Protein AF-A0A7J5CGU7-F1 (afdb_monomer)

pLDDT: mean 76.17, std 18.0, range [31.48, 98.5]

Mean predicted aligned error: 12.92 Å

Nearest PDB structures (foldseek):
  2hhg-assembly1_A  TM=8.629E-01  e=8.086E-09  Rhodopseudomonas palustris CGA009
  8hig-assembly1_B  TM=9.185E-01  e=4.365E-05  Saccharopolyspora erythraea NRRL 2338
  4qwq-assembly2_A  TM=8.020E-01  e=1.208E-03  Staphylococcus aureus
  1ys7-ass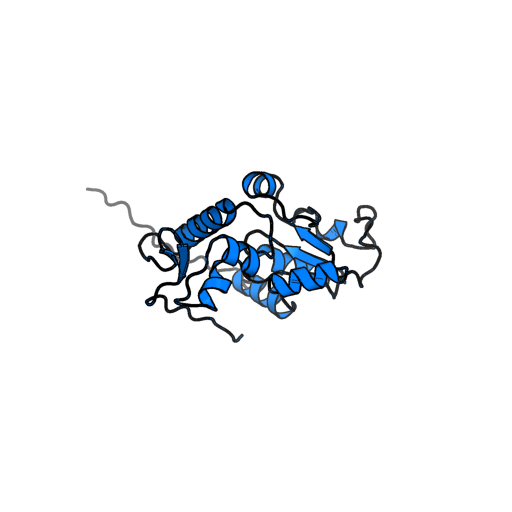embly1_A  TM=3.586E-01  e=1.112E-05  Mycobacterium tuberculosis
  7lz9-assembly1_A  TM=3.373E-01  e=2.471E-03  Streptomyces coelicolor A3(2)

Foldseek 3Di:
DDDDDDPDPDDDDDPPPDDDLVRLQVVLVVLAPAAAQVRVVVVVVVPAAAAEQEDPVCCVVQPDAPRHDYDHLVCQLLLQQLPHPNHPPQNPDLCHAYEYDYPAFRSQSVSQSSSVVSNNSNRHYHDDADVVVQVVVAPDFAALCRSCCRRPNDPDDDSVSVVVVVVVVCVVVDVPDPQWPADPPGGIHGDDVPPDPPPPDD

Solvent-accessible surface area (backbone atoms only — not comparable to full-atom values): 11798 Å² total; per-residue (Å²): 141,81,84,78,82,80,76,76,85,70,80,80,83,74,63,88,92,66,74,56,71,67,58,52,48,50,61,28,43,76,75,38,79,59,23,44,49,63,55,45,51,53,42,37,76,72,69,27,45,38,33,33,32,51,50,69,70,55,34,73,76,69,54,78,64,87,88,43,44,80,45,39,65,92,53,40,63,52,32,50,32,52,87,39,91,72,32,40,93,82,27,73,54,49,79,52,39,33,39,24,38,43,96,71,40,57,71,12,32,56,46,17,40,52,38,33,73,72,50,24,71,51,29,16,19,45,44,61,50,68,65,51,62,32,65,79,39,61,71,45,77,36,34,44,62,52,44,34,34,70,52,64,66,37,94,82,69,68,60,69,57,52,56,53,53,51,54,52,50,41,67,72,66,37,88,90,52,70,40,73,35,78,44,85,98,56,30,41,26,26,39,91,84,56,84,73,80,76,82,87,78,131

Sequence (202 aa):
MAQTPTRSESCPVPPPGSRGIDQILAAARARLRRLDPEQAHLAVRGGALLVDIRPAGQRAAHGTVPGALAVERNVLEWRFDPRCAARLPQAVDYDLPVVVLCQEGYTSSLAAAALQDLGLHRATDVAGGLLLFLAEHPRRVFTRLQLLANVWGYEHAVARTVDVHVRRLRAKLGVDTPLVTTVYGIGYRLADEARIVLDRER

Structure (mmCIF, N/CA/C/O backbone):
data_AF-A0A7J5CGU7-F1
#
_entry.id   AF-A0A7J5CGU7-F1
#
loop_
_atom_site.group_PDB
_atom_site.id
_atom_site.type_symbol
_atom_site.label_atom_id
_atom_site.label_alt_id
_atom_site.label_comp_id
_atom_site.label_asym_id
_atom_site.label_entity_id
_atom_site.label_seq_id
_atom_site.pdbx_PDB_ins_code
_atom_site.Cartn_x
_atom_site.Cartn_y
_atom_site.Cartn_z
_atom_site.occupancy
_atom_site.B_iso_or_equiv
_atom_site.auth_seq_id
_atom_site.auth_comp_id
_atom_site.auth_asym_id
_atom_site.auth_atom_id
_atom_site.pdbx_PDB_model_num
ATOM 1 N N . MET A 1 1 ? -16.114 52.953 4.393 1.00 46.12 1 MET A N 1
ATOM 2 C CA . MET A 1 1 ? -16.908 52.002 3.586 1.00 46.12 1 MET A CA 1
ATOM 3 C C . MET A 1 1 ? -16.100 51.621 2.359 1.00 46.12 1 MET A C 1
ATOM 5 O O . MET A 1 1 ? -15.908 52.466 1.501 1.00 46.12 1 MET A O 1
ATOM 9 N N . ALA A 1 2 ? -15.603 50.388 2.300 1.00 41.31 2 ALA A N 1
ATOM 10 C CA . ALA A 1 2 ? -15.162 49.747 1.063 1.00 41.31 2 ALA A CA 1
ATOM 11 C C . ALA A 1 2 ? -15.279 48.234 1.288 1.00 41.31 2 ALA A C 1
ATOM 13 O O . ALA A 1 2 ? -14.492 47.653 2.030 1.00 41.31 2 ALA A O 1
ATOM 14 N N . GLN A 1 3 ? -16.340 47.630 0.751 1.00 45.34 3 GLN A N 1
ATOM 15 C CA . GLN A 1 3 ? -16.526 46.181 0.749 1.00 45.34 3 GLN A CA 1
ATOM 16 C C . GLN A 1 3 ? -15.576 45.586 -0.293 1.00 45.34 3 GLN A C 1
ATOM 18 O O . GLN A 1 3 ? -15.650 45.924 -1.472 1.00 45.34 3 GLN A O 1
ATOM 23 N N . THR A 1 4 ? -14.669 44.718 0.147 1.00 41.03 4 THR A N 1
ATOM 24 C CA . THR A 1 4 ? -13.875 43.858 -0.735 1.00 41.03 4 THR A CA 1
ATOM 25 C C . THR A 1 4 ? -14.808 42.809 -1.351 1.00 41.03 4 THR A C 1
ATOM 27 O O . THR A 1 4 ? -15.533 42.157 -0.598 1.00 41.03 4 THR A O 1
ATOM 30 N N . PRO A 1 5 ? -14.832 42.623 -2.682 1.00 49.94 5 PRO A N 1
ATOM 31 C CA . PRO A 1 5 ? -15.728 41.657 -3.298 1.00 49.94 5 PRO A CA 1
ATOM 32 C C . PRO A 1 5 ? -15.272 40.238 -2.952 1.00 49.94 5 PRO A C 1
ATOM 34 O O . PRO A 1 5 ? -14.117 39.861 -3.164 1.00 49.94 5 PRO A O 1
ATOM 37 N N . THR A 1 6 ? -16.198 39.446 -2.422 1.00 51.41 6 THR A N 1
ATOM 38 C CA . THR A 1 6 ? -16.064 38.000 -2.275 1.00 51.41 6 THR A CA 1
ATOM 39 C C . THR A 1 6 ? -15.909 37.393 -3.668 1.00 51.41 6 THR A C 1
ATOM 41 O O . THR A 1 6 ? -16.833 37.414 -4.479 1.00 51.41 6 THR A O 1
ATOM 44 N N . ARG A 1 7 ? -14.713 36.880 -3.986 1.00 52.44 7 ARG A N 1
ATOM 45 C CA . ARG A 1 7 ? -14.513 36.065 -5.189 1.00 52.44 7 ARG A CA 1
ATOM 46 C C . ARG A 1 7 ? -15.434 34.853 -5.077 1.00 52.44 7 ARG A C 1
ATOM 48 O O . ARG A 1 7 ? -15.248 34.025 -4.193 1.00 52.44 7 ARG A O 1
ATOM 55 N N . SER A 1 8 ? -16.420 34.760 -5.962 1.00 57.28 8 SER A N 1
ATOM 56 C CA . SER A 1 8 ? -17.161 33.527 -6.189 1.00 57.28 8 SER A CA 1
ATOM 57 C C . SER A 1 8 ? -16.156 32.467 -6.640 1.00 57.28 8 SER A C 1
ATOM 59 O O . SER A 1 8 ? -15.572 32.595 -7.719 1.00 57.28 8 SER A O 1
ATOM 61 N N . GLU A 1 9 ? -15.908 31.463 -5.805 1.00 58.66 9 GLU A N 1
ATOM 62 C CA . GLU A 1 9 ? -15.087 30.304 -6.148 1.00 58.66 9 GLU A CA 1
ATOM 63 C C . GLU A 1 9 ? -15.824 29.487 -7.215 1.00 58.66 9 GLU A C 1
ATOM 65 O O . GLU A 1 9 ? -16.626 28.604 -6.919 1.00 58.66 9 GLU A O 1
ATOM 70 N N . SER A 1 10 ? -15.611 29.824 -8.487 1.00 66.50 10 SER A N 1
ATOM 71 C CA . SER A 1 10 ? -16.055 28.971 -9.580 1.00 66.50 10 SER A CA 1
ATOM 72 C C . SER A 1 10 ? -15.187 27.714 -9.601 1.00 66.50 10 SER A C 1
ATOM 74 O O . SER A 1 10 ? -13.957 27.781 -9.587 1.00 66.50 10 SER A O 1
ATOM 76 N N . CYS A 1 11 ? -15.837 26.550 -9.620 1.00 65.00 11 CYS A N 1
ATOM 77 C CA . CYS A 1 11 ? -15.158 25.274 -9.807 1.00 65.00 11 CYS A CA 1
ATOM 78 C C . CYS A 1 11 ? -14.361 25.328 -11.128 1.00 65.00 11 CYS A C 1
ATOM 80 O O . CYS A 1 11 ? -14.934 25.717 -12.154 1.00 65.00 11 CYS A O 1
ATOM 82 N N . PRO A 1 12 ? -13.057 25.001 -11.130 1.00 82.19 12 PRO A N 1
ATOM 83 C CA . PRO A 1 12 ? -12.237 25.094 -12.330 1.00 82.19 12 PRO A CA 1
ATOM 84 C C . PRO A 1 12 ? -12.786 24.176 -13.427 1.00 82.19 12 PRO A C 1
ATOM 86 O O . PRO A 1 12 ? -13.093 23.011 -13.178 1.00 82.19 12 PRO A O 1
ATOM 89 N N . VAL A 1 13 ? -12.889 24.692 -14.653 1.00 88.44 13 VAL A N 1
ATOM 90 C CA . VAL A 1 13 ? -13.289 23.886 -15.813 1.00 88.44 13 VAL A CA 1
ATOM 91 C C . VAL A 1 13 ? -12.102 23.004 -16.225 1.00 88.44 13 VAL A C 1
ATOM 93 O O . VAL A 1 13 ? -11.045 23.542 -16.565 1.00 88.44 13 VAL A O 1
ATOM 96 N N . PRO A 1 14 ? -12.231 21.666 -16.189 1.00 89.38 14 PRO A N 1
ATOM 97 C CA . PRO A 1 14 ? -11.138 20.771 -16.546 1.00 89.38 14 PRO A CA 1
ATOM 98 C C . PRO A 1 14 ? -10.893 20.765 -18.070 1.00 89.38 14 PRO A C 1
ATOM 100 O O . PRO A 1 14 ? -11.847 20.908 -18.841 1.00 89.38 14 PRO A O 1
ATOM 103 N N . PRO A 1 15 ? -9.645 20.566 -18.542 1.00 93.81 15 PRO A N 1
ATOM 104 C CA . PRO A 1 15 ? -9.357 20.419 -19.968 1.00 93.81 15 PRO A CA 1
ATOM 105 C C . PRO A 1 15 ? -10.160 19.269 -20.603 1.00 93.81 15 PRO A C 1
ATOM 107 O O . PRO A 1 15 ? -10.332 18.227 -19.954 1.00 93.81 15 PRO A O 1
ATOM 110 N N . PRO A 1 16 ? -10.608 19.394 -21.868 1.00 94.19 16 PRO A N 1
ATOM 111 C CA . PRO A 1 16 ? -11.289 18.308 -22.568 1.00 94.19 16 PRO A CA 1
ATOM 112 C C . PRO A 1 16 ? -10.481 17.002 -22.534 1.00 94.19 16 PRO A C 1
ATOM 114 O O . PRO A 1 16 ? -9.268 17.007 -22.733 1.00 94.19 16 PRO A O 1
ATOM 117 N N . GLY A 1 17 ? -11.149 15.878 -22.259 1.00 92.19 17 GLY A N 1
ATOM 118 C CA . GLY A 1 17 ? -10.521 14.551 -22.181 1.00 92.19 17 GLY A CA 1
ATOM 119 C C . GLY A 1 17 ? -9.730 14.261 -20.897 1.00 92.19 17 GLY A C 1
ATOM 120 O O . GLY A 1 17 ? -9.284 13.128 -20.709 1.00 92.19 17 GLY A O 1
ATOM 121 N N . SER A 1 18 ? -9.568 15.234 -19.992 1.00 94.38 18 SER A N 1
ATOM 122 C CA . SER A 1 18 ? -8.977 14.965 -18.679 1.00 94.38 18 SER A CA 1
ATOM 123 C C . SER A 1 18 ? -9.928 14.158 -17.791 1.00 94.38 18 SER A C 1
ATOM 125 O O . SER A 1 18 ? -11.150 14.201 -17.937 1.00 94.38 18 SER A O 1
ATOM 127 N N . ARG A 1 19 ? -9.347 13.387 -16.869 1.00 91.62 19 ARG A N 1
ATOM 128 C CA . ARG A 1 19 ? -10.079 12.588 -15.884 1.00 91.62 19 ARG A CA 1
ATOM 129 C C . ARG A 1 19 ? -9.775 13.100 -14.486 1.00 91.62 19 ARG A C 1
ATOM 131 O O . ARG A 1 19 ? -8.620 13.383 -14.172 1.00 91.62 19 ARG A O 1
ATOM 138 N N . GLY A 1 20 ? -10.802 13.173 -13.648 1.00 88.19 20 GLY A N 1
ATOM 139 C CA . GLY A 1 20 ? -10.638 13.457 -12.225 1.00 88.19 20 GLY A CA 1
ATOM 140 C C . GLY A 1 20 ? -9.943 12.305 -11.494 1.00 88.19 20 GLY A C 1
ATOM 141 O O . GLY A 1 20 ? -9.964 11.160 -11.953 1.00 88.19 20 GLY A O 1
ATOM 142 N N . ILE A 1 21 ? -9.356 12.589 -10.328 1.00 86.31 21 ILE A N 1
ATOM 143 C CA . ILE A 1 21 ? -8.670 11.569 -9.519 1.00 86.31 21 ILE A CA 1
ATOM 144 C C . ILE A 1 21 ? -9.597 10.408 -9.134 1.00 86.31 21 ILE A C 1
ATOM 146 O O . ILE A 1 21 ? -9.168 9.258 -9.175 1.00 86.31 21 ILE A O 1
ATOM 150 N N . ASP A 1 22 ? -10.876 10.676 -8.866 1.00 78.31 22 ASP A N 1
ATOM 151 C CA . ASP A 1 22 ? -11.853 9.634 -8.534 1.00 78.31 22 ASP A CA 1
ATOM 152 C C . ASP A 1 22 ? -12.123 8.702 -9.720 1.00 78.31 22 ASP A C 1
ATOM 154 O O . ASP A 1 22 ? -12.174 7.486 -9.553 1.00 78.31 22 ASP A O 1
ATOM 158 N N . GLN A 1 23 ? -12.205 9.249 -10.938 1.00 79.62 23 GLN A N 1
ATOM 159 C CA . GLN A 1 23 ? -12.360 8.455 -12.162 1.00 79.62 23 GLN A CA 1
ATOM 160 C C . GLN A 1 23 ? -11.117 7.603 -12.434 1.00 79.62 23 GLN A C 1
ATOM 162 O O . GLN A 1 23 ? -11.230 6.439 -12.813 1.00 79.62 23 GLN A O 1
ATOM 167 N N . ILE A 1 24 ? -9.923 8.172 -12.234 1.00 87.69 24 ILE A N 1
ATOM 168 C CA . ILE A 1 24 ? -8.653 7.448 -12.382 1.00 87.69 24 ILE A CA 1
ATOM 169 C C . ILE A 1 24 ? -8.577 6.307 -11.362 1.00 87.69 24 ILE A C 1
ATOM 171 O O . ILE A 1 24 ? -8.228 5.181 -11.716 1.00 87.69 24 ILE A O 1
ATOM 175 N N . LEU A 1 25 ? -8.937 6.574 -10.107 1.00 82.19 25 LEU A N 1
ATOM 176 C CA . LEU A 1 25 ? -8.920 5.583 -9.041 1.00 82.19 25 LEU A CA 1
ATOM 177 C C . LEU A 1 25 ? -9.958 4.479 -9.255 1.00 82.19 25 LEU A C 1
ATOM 179 O O . LEU A 1 25 ? -9.633 3.310 -9.059 1.00 82.19 25 LEU A O 1
ATOM 183 N N . ALA A 1 26 ? -11.178 4.825 -9.668 1.00 78.94 26 ALA A N 1
ATOM 184 C CA . ALA A 1 26 ? -12.215 3.853 -9.999 1.00 78.94 26 ALA A CA 1
ATOM 185 C C . ALA A 1 26 ? -11.764 2.938 -11.147 1.00 78.94 26 ALA A C 1
ATOM 187 O O . ALA A 1 26 ? -11.828 1.718 -11.018 1.00 78.94 26 ALA A O 1
ATOM 188 N N . ALA A 1 27 ? -11.202 3.511 -12.217 1.00 89.81 27 ALA A N 1
ATOM 189 C CA . ALA A 1 27 ? -10.668 2.742 -13.340 1.00 89.81 27 ALA A CA 1
ATOM 190 C C . ALA A 1 27 ? -9.521 1.804 -12.925 1.00 89.81 27 ALA A C 1
ATOM 192 O O . ALA A 1 27 ? -9.449 0.672 -13.399 1.00 89.81 27 ALA A O 1
ATOM 193 N N . ALA A 1 28 ? -8.640 2.248 -12.022 1.00 93.88 28 ALA A N 1
ATOM 194 C CA . ALA A 1 28 ? -7.605 1.390 -11.457 1.00 93.88 28 ALA A CA 1
ATOM 195 C C . ALA A 1 28 ? -8.225 0.235 -10.659 1.00 93.88 28 ALA A C 1
ATOM 197 O O . ALA A 1 28 ? -7.912 -0.922 -10.915 1.00 93.88 28 ALA A O 1
ATOM 198 N N . ARG A 1 29 ? -9.143 0.528 -9.730 1.00 91.25 29 ARG A N 1
ATOM 199 C CA . ARG A 1 29 ? -9.779 -0.478 -8.864 1.00 91.25 29 ARG A CA 1
ATOM 200 C C . ARG A 1 29 ? -10.608 -1.502 -9.635 1.00 91.25 29 ARG A C 1
ATOM 202 O O . ARG A 1 29 ? -10.587 -2.662 -9.250 1.00 91.25 29 ARG A O 1
ATOM 209 N N . ALA A 1 30 ? -11.254 -1.110 -10.730 1.00 92.75 30 ALA A N 1
ATOM 210 C CA . ALA A 1 30 ? -12.026 -2.016 -11.583 1.00 92.75 30 ALA A CA 1
ATOM 211 C C . ALA A 1 30 ? -11.181 -3.155 -12.190 1.00 92.75 30 ALA A C 1
ATOM 213 O O . ALA A 1 30 ? -11.715 -4.193 -12.567 1.00 92.75 30 ALA A O 1
ATOM 214 N N . ARG A 1 31 ? -9.856 -2.982 -12.268 1.00 95.00 31 ARG A N 1
ATOM 215 C CA . ARG A 1 31 ? -8.912 -4.004 -12.747 1.00 95.00 31 ARG A CA 1
ATOM 216 C C . ARG A 1 31 ? -8.335 -4.886 -11.639 1.00 95.00 31 ARG A C 1
ATOM 218 O O . ARG A 1 31 ? -7.619 -5.846 -11.924 1.00 95.00 31 ARG A O 1
ATOM 225 N N . LEU A 1 32 ? -8.571 -4.534 -10.378 1.00 95.00 32 LEU A N 1
ATOM 226 C CA . LEU A 1 32 ? -7.938 -5.172 -9.231 1.00 95.00 32 LEU A CA 1
ATOM 227 C C . LEU A 1 32 ? -8.941 -6.042 -8.486 1.00 95.00 32 LEU A C 1
ATOM 229 O O . LEU A 1 32 ? -10.000 -5.582 -8.064 1.00 95.00 32 LEU A O 1
ATOM 233 N N . ARG A 1 33 ? -8.539 -7.276 -8.183 1.00 94.12 33 ARG A N 1
ATOM 234 C CA . ARG A 1 33 ? -9.162 -8.038 -7.101 1.00 94.12 33 ARG A CA 1
ATOM 235 C C . ARG A 1 33 ? -8.552 -7.587 -5.778 1.00 94.12 33 ARG A C 1
ATOM 237 O O . ARG A 1 33 ? -7.595 -8.194 -5.294 1.00 94.12 33 ARG A O 1
ATOM 244 N N . ARG A 1 34 ? -9.068 -6.489 -5.236 1.00 89.50 34 ARG A N 1
ATOM 245 C CA . ARG A 1 34 ? -8.570 -5.909 -3.983 1.00 89.50 34 ARG A CA 1
ATOM 246 C C . ARG A 1 34 ? -8.798 -6.873 -2.821 1.00 89.50 34 ARG A C 1
ATOM 248 O O . ARG A 1 34 ? -9.847 -7.511 -2.759 1.00 89.50 34 ARG A O 1
ATOM 255 N N . LEU A 1 35 ? -7.822 -6.968 -1.926 1.00 81.69 35 LEU A N 1
ATOM 256 C CA . LEU A 1 35 ? -7.841 -7.902 -0.801 1.00 81.69 35 LEU A CA 1
ATOM 257 C C . LEU A 1 35 ? -8.228 -7.184 0.484 1.00 81.69 35 LEU A C 1
ATOM 259 O O . LEU A 1 35 ? -7.719 -6.100 0.745 1.00 81.69 35 LEU A O 1
ATOM 263 N N . ASP A 1 36 ? -9.059 -7.785 1.322 1.00 72.50 36 ASP A N 1
ATOM 264 C CA . ASP A 1 36 ? -9.137 -7.353 2.719 1.00 72.50 36 ASP A CA 1
ATOM 265 C C . ASP A 1 36 ? -7.835 -7.728 3.484 1.00 72.50 36 ASP A C 1
ATOM 267 O O . ASP A 1 36 ? -6.963 -8.426 2.945 1.00 72.50 36 ASP A O 1
ATOM 271 N N . PRO A 1 37 ? -7.646 -7.259 4.730 1.00 67.38 37 PRO A N 1
ATOM 272 C CA . PRO A 1 37 ? -6.446 -7.564 5.510 1.00 67.38 37 PRO A CA 1
ATOM 273 C C . PRO A 1 37 ? -6.193 -9.060 5.760 1.00 67.38 37 PRO A C 1
ATOM 275 O O . PRO A 1 37 ? -5.035 -9.485 5.761 1.00 67.38 37 PRO A O 1
ATOM 278 N N . GLU A 1 38 ? -7.238 -9.869 5.950 1.00 63.75 38 GLU A N 1
ATOM 279 C CA . GLU A 1 38 ? -7.113 -11.313 6.173 1.00 63.75 38 GLU A CA 1
ATOM 280 C C . GLU A 1 38 ? -6.676 -12.016 4.885 1.00 63.75 38 GLU A C 1
ATOM 282 O O . GLU A 1 38 ? -5.707 -12.778 4.877 1.00 63.75 38 GLU A O 1
ATOM 287 N N . GLN A 1 39 ? -7.320 -11.694 3.766 1.00 75.56 39 GLN A N 1
ATOM 288 C CA . GLN A 1 39 ? -6.959 -12.187 2.441 1.00 75.56 39 GLN A CA 1
ATOM 289 C C . GLN A 1 39 ? -5.526 -11.800 2.065 1.00 75.56 39 GLN A C 1
ATOM 291 O O . GLN A 1 39 ? -4.793 -12.619 1.509 1.00 75.56 39 GLN A O 1
ATOM 296 N N . ALA A 1 40 ? -5.102 -10.576 2.390 1.00 72.75 40 ALA A N 1
ATOM 297 C CA . ALA A 1 40 ? -3.729 -10.129 2.194 1.00 72.75 40 ALA A CA 1
ATOM 298 C C . ALA A 1 40 ? -2.746 -10.948 3.043 1.00 72.75 40 ALA A C 1
ATOM 300 O O . ALA A 1 40 ? -1.722 -11.400 2.531 1.00 72.75 40 ALA A O 1
ATOM 301 N N . HIS A 1 41 ? -3.067 -11.202 4.314 1.00 68.88 41 HIS A N 1
ATOM 302 C CA . HIS A 1 41 ? -2.250 -12.043 5.187 1.00 68.88 41 HIS A CA 1
ATOM 303 C C . HIS A 1 41 ? -2.129 -13.481 4.656 1.00 68.88 41 HIS A C 1
ATOM 305 O O . HIS A 1 41 ? -1.025 -14.028 4.586 1.00 68.88 41 HIS A O 1
ATOM 311 N N . LEU A 1 42 ? -3.242 -14.082 4.227 1.00 69.25 42 LEU A N 1
ATOM 312 C CA . LEU A 1 42 ? -3.261 -15.421 3.635 1.00 69.25 42 LEU A CA 1
ATOM 313 C C . LEU A 1 42 ? -2.458 -15.480 2.330 1.00 69.25 42 LEU A C 1
ATOM 315 O O . LEU A 1 42 ? -1.691 -16.421 2.132 1.00 69.25 42 LEU A O 1
ATOM 319 N N . ALA A 1 43 ? -2.567 -14.462 1.471 1.00 72.81 43 ALA A N 1
ATOM 320 C CA . ALA A 1 43 ? -1.785 -14.370 0.241 1.00 72.81 43 ALA A CA 1
ATOM 321 C C . ALA A 1 43 ? -0.276 -14.316 0.529 1.00 72.81 43 ALA A C 1
ATOM 323 O O . ALA A 1 43 ? 0.499 -15.020 -0.117 1.00 72.81 43 ALA A O 1
ATOM 324 N N . VAL A 1 44 ? 0.141 -13.535 1.530 1.00 77.75 44 VAL A N 1
ATOM 325 C CA . VAL A 1 44 ? 1.550 -13.427 1.945 1.00 77.75 44 VAL A CA 1
ATOM 326 C C . VAL A 1 44 ? 2.063 -14.744 2.519 1.00 77.75 44 VAL A C 1
ATOM 328 O O . VAL A 1 44 ? 3.142 -15.198 2.144 1.00 77.75 44 VAL A O 1
ATOM 331 N N . ARG A 1 45 ? 1.271 -15.424 3.359 1.00 76.00 45 ARG A N 1
ATOM 332 C CA . ARG A 1 45 ? 1.602 -16.782 3.829 1.00 76.00 45 ARG A CA 1
ATOM 333 C C . ARG A 1 45 ? 1.695 -17.795 2.688 1.00 76.00 45 ARG A C 1
ATOM 335 O O . ARG A 1 45 ? 2.473 -18.737 2.785 1.00 76.00 45 ARG A O 1
ATOM 342 N N . GLY A 1 46 ? 0.928 -17.587 1.621 1.00 78.38 46 GLY A N 1
ATOM 343 C CA . GLY A 1 46 ? 0.988 -18.350 0.375 1.00 78.38 46 GLY A CA 1
ATOM 344 C C . GLY A 1 46 ? 2.135 -17.960 -0.566 1.00 78.38 46 GLY A C 1
ATOM 345 O O . GLY A 1 46 ? 2.204 -18.501 -1.666 1.00 78.38 46 GLY A O 1
ATOM 346 N N . GLY A 1 47 ? 3.020 -17.037 -0.168 1.00 85.00 47 GLY A N 1
ATOM 347 C CA . GLY A 1 47 ? 4.206 -16.637 -0.933 1.00 85.00 47 GLY A CA 1
ATOM 348 C C . GLY A 1 47 ? 4.101 -15.299 -1.673 1.00 85.00 47 GLY A C 1
ATOM 349 O O . GLY A 1 47 ? 5.015 -14.958 -2.419 1.00 85.00 47 GLY A O 1
ATOM 350 N N . ALA A 1 48 ? 3.026 -14.524 -1.491 1.00 91.00 48 ALA A N 1
ATOM 351 C CA . ALA A 1 48 ? 2.938 -13.176 -2.055 1.00 91.00 48 ALA A CA 1
ATOM 352 C C . ALA A 1 48 ? 3.881 -12.186 -1.358 1.00 91.00 48 ALA A C 1
ATOM 354 O O . ALA A 1 48 ? 4.061 -12.220 -0.139 1.00 91.00 48 ALA A O 1
ATOM 355 N N . LEU A 1 49 ? 4.436 -11.245 -2.123 1.00 93.69 49 LEU A N 1
ATOM 356 C CA . LEU A 1 49 ? 5.208 -10.139 -1.566 1.00 93.69 49 LEU A CA 1
ATOM 357 C C . LEU A 1 49 ? 4.278 -9.032 -1.084 1.00 93.69 49 LEU A C 1
ATOM 359 O O . LEU A 1 49 ? 3.580 -8.408 -1.882 1.00 93.69 49 LEU A O 1
ATOM 363 N N . LEU A 1 50 ? 4.324 -8.736 0.212 1.00 90.38 50 LEU A N 1
ATOM 364 C CA . LEU A 1 50 ? 3.705 -7.535 0.761 1.00 90.38 50 LEU A CA 1
ATOM 365 C C . LEU A 1 50 ? 4.633 -6.337 0.558 1.00 90.38 50 LEU A C 1
ATOM 367 O O . LEU A 1 50 ? 5.783 -6.374 0.990 1.00 90.38 50 LEU A O 1
ATOM 371 N N . VAL A 1 51 ? 4.138 -5.270 -0.064 1.00 94.69 51 VAL A N 1
ATOM 372 C CA . VAL A 1 51 ? 4.938 -4.092 -0.425 1.00 94.69 51 VAL A CA 1
ATOM 373 C C . VAL A 1 51 ? 4.360 -2.838 0.218 1.00 94.69 51 VAL A C 1
ATOM 375 O O . VAL A 1 51 ? 3.244 -2.435 -0.098 1.00 94.69 51 VAL A O 1
ATOM 378 N N . ASP A 1 52 ? 5.128 -2.194 1.096 1.00 86.69 52 ASP A N 1
ATOM 379 C CA . ASP A 1 52 ? 4.763 -0.921 1.725 1.00 86.69 52 ASP A CA 1
ATOM 380 C C . ASP A 1 52 ? 5.325 0.252 0.915 1.00 86.69 52 ASP A C 1
ATOM 382 O O . ASP A 1 52 ? 6.535 0.502 0.921 1.00 86.69 52 ASP A O 1
ATOM 386 N N . ILE A 1 53 ? 4.432 0.988 0.244 1.00 93.88 53 ILE A N 1
ATOM 387 C CA . ILE A 1 53 ? 4.804 2.119 -0.619 1.00 93.88 53 ILE A CA 1
ATOM 388 C C . ILE A 1 53 ? 4.834 3.470 0.093 1.00 93.88 53 ILE A C 1
ATOM 390 O O . ILE A 1 53 ? 5.054 4.503 -0.549 1.00 93.88 53 ILE A O 1
ATOM 394 N N . ARG A 1 54 ? 4.595 3.496 1.410 1.00 86.50 54 ARG A N 1
ATOM 395 C CA . ARG A 1 54 ? 4.627 4.738 2.195 1.00 86.50 54 ARG A CA 1
ATOM 396 C C . ARG A 1 54 ? 6.049 5.292 2.251 1.00 86.50 54 ARG A C 1
ATOM 398 O O . ARG A 1 54 ? 6.961 4.495 2.415 1.00 86.50 54 ARG A O 1
ATOM 405 N N . PRO A 1 55 ? 6.260 6.617 2.217 1.00 87.81 55 PRO A N 1
ATOM 406 C CA . PRO A 1 55 ? 7.581 7.215 2.414 1.00 87.81 55 PRO A CA 1
ATOM 407 C C . PRO A 1 55 ? 8.218 6.844 3.760 1.00 87.81 55 PRO A C 1
ATOM 409 O O . PRO A 1 55 ? 7.507 6.649 4.753 1.00 87.81 55 PRO A O 1
ATOM 412 N N . ALA A 1 56 ? 9.552 6.836 3.834 1.00 86.19 56 ALA A N 1
ATOM 413 C CA . ALA A 1 56 ? 10.299 6.535 5.059 1.00 86.19 56 ALA A CA 1
ATOM 414 C C . ALA A 1 56 ? 9.832 7.348 6.276 1.00 86.19 56 ALA A C 1
ATOM 416 O O . ALA A 1 56 ? 9.643 6.778 7.348 1.00 86.19 56 ALA A O 1
ATOM 417 N N . GLY A 1 57 ? 9.558 8.647 6.104 1.00 75.00 57 GLY A N 1
ATOM 418 C CA . GLY A 1 57 ? 9.046 9.500 7.182 1.00 75.00 57 GLY A CA 1
ATOM 419 C C . GLY A 1 57 ? 7.697 9.031 7.742 1.00 75.00 57 GLY A C 1
ATOM 420 O O . GLY A 1 57 ? 7.498 9.026 8.955 1.00 75.00 57 GLY A O 1
ATOM 421 N N . GLN A 1 58 ? 6.786 8.553 6.885 1.00 65.12 58 GLN A N 1
ATOM 422 C CA . GLN A 1 58 ? 5.508 7.994 7.338 1.00 65.12 58 GLN A CA 1
ATOM 423 C C . GLN A 1 58 ? 5.699 6.660 8.062 1.00 65.12 58 GLN A C 1
ATOM 425 O O . GLN A 1 58 ? 5.070 6.435 9.094 1.00 65.12 58 GLN A O 1
ATOM 430 N N . ARG A 1 59 ? 6.583 5.788 7.560 1.00 78.12 59 ARG A N 1
ATOM 431 C CA . ARG A 1 59 ? 6.902 4.512 8.222 1.00 78.12 59 ARG A CA 1
ATOM 432 C C . ARG A 1 59 ? 7.557 4.735 9.588 1.00 78.12 59 ARG A C 1
ATOM 434 O O . ARG A 1 59 ? 7.182 4.076 10.550 1.00 78.12 59 ARG A O 1
ATOM 441 N N . ALA A 1 60 ? 8.466 5.702 9.700 1.00 60.44 60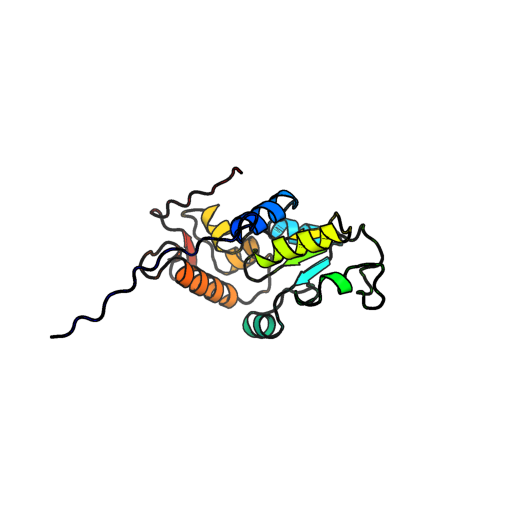 ALA A N 1
ATOM 442 C CA . ALA A 1 60 ? 9.088 6.079 10.968 1.00 60.44 60 ALA A CA 1
ATOM 443 C C . ALA A 1 60 ? 8.056 6.620 11.973 1.00 60.44 60 ALA A C 1
ATOM 445 O O . ALA A 1 60 ? 8.083 6.263 13.146 1.00 60.44 60 ALA A O 1
ATOM 446 N N . ALA A 1 61 ? 7.107 7.438 11.510 1.00 50.97 61 ALA A N 1
ATOM 447 C CA . ALA A 1 61 ? 6.095 8.041 12.372 1.00 50.97 61 ALA A CA 1
ATOM 448 C C . ALA A 1 61 ? 4.942 7.093 12.747 1.00 50.97 61 ALA A C 1
ATOM 450 O O . ALA A 1 61 ? 4.234 7.345 13.725 1.00 50.97 61 ALA A O 1
ATOM 451 N N . HIS A 1 62 ? 4.648 6.078 11.930 1.00 51.97 62 HIS A N 1
ATOM 452 C CA . HIS A 1 62 ? 3.425 5.262 12.048 1.00 51.97 62 HIS A CA 1
ATOM 453 C C . HIS A 1 62 ? 3.694 3.760 12.148 1.00 51.97 62 HIS A C 1
ATOM 455 O O . HIS A 1 62 ? 2.746 2.977 12.161 1.00 51.97 62 HIS A O 1
ATOM 461 N N . GLY A 1 63 ? 4.963 3.365 12.233 1.00 51.09 63 GLY A N 1
ATOM 462 C CA . GLY A 1 63 ? 5.383 1.973 12.259 1.00 51.09 63 GLY A CA 1
ATOM 463 C C . GLY A 1 63 ? 5.360 1.317 10.880 1.00 51.09 63 GLY A C 1
ATOM 464 O O . GLY A 1 63 ? 4.767 1.814 9.916 1.00 51.09 63 GLY A O 1
ATOM 465 N N . THR A 1 64 ? 6.024 0.171 10.795 1.00 61.19 64 THR A N 1
ATOM 466 C CA . THR A 1 64 ? 6.086 -0.695 9.615 1.00 61.19 64 THR A CA 1
ATOM 467 C C . THR A 1 64 ? 5.198 -1.918 9.801 1.00 61.19 64 THR A C 1
ATOM 469 O O . THR A 1 64 ? 4.824 -2.268 10.920 1.00 61.19 64 THR A O 1
ATOM 472 N N . VAL A 1 65 ? 4.869 -2.573 8.689 1.00 60.62 65 VAL A N 1
ATOM 473 C CA . VAL A 1 65 ? 4.238 -3.892 8.710 1.00 60.62 65 VAL A CA 1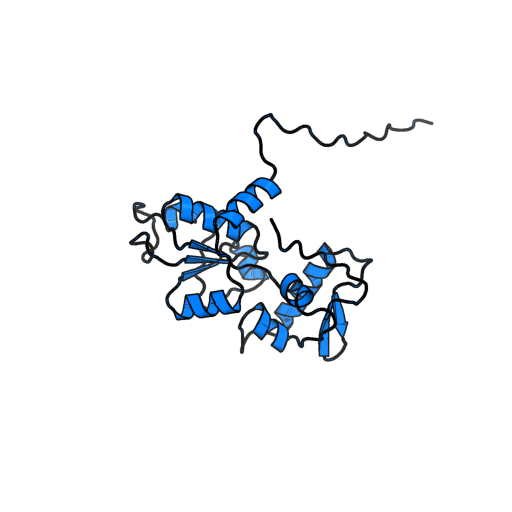
ATOM 474 C C . VAL A 1 65 ? 5.343 -4.956 8.718 1.00 60.62 65 VAL A C 1
ATOM 476 O O . VAL A 1 65 ? 6.161 -4.968 7.796 1.00 60.62 65 VAL A O 1
ATOM 479 N N . PRO A 1 66 ? 5.423 -5.825 9.741 1.00 61.41 66 PRO A N 1
ATOM 480 C CA . PRO A 1 66 ? 6.350 -6.951 9.766 1.00 61.41 66 PRO A CA 1
ATOM 481 C C . PRO A 1 66 ? 6.280 -7.788 8.485 1.00 61.41 66 PRO A C 1
ATOM 483 O O . PRO A 1 66 ? 5.198 -8.133 8.018 1.00 61.41 66 PRO A O 1
ATOM 486 N N . GLY A 1 67 ? 7.441 -8.100 7.909 1.00 69.88 67 GLY A N 1
ATOM 487 C CA . GLY A 1 67 ? 7.543 -8.876 6.669 1.00 69.88 67 GLY A CA 1
ATOM 488 C C . GLY A 1 67 ? 7.214 -8.104 5.385 1.00 69.88 67 GLY A C 1
ATOM 489 O O . GLY A 1 67 ? 7.462 -8.629 4.304 1.00 69.88 67 GLY A O 1
ATOM 490 N N . ALA A 1 68 ? 6.717 -6.863 5.468 1.00 78.25 68 ALA A N 1
ATOM 491 C CA . ALA A 1 68 ? 6.520 -6.035 4.285 1.00 78.25 68 ALA A CA 1
ATOM 492 C C . ALA A 1 68 ? 7.852 -5.492 3.758 1.00 78.25 68 ALA A C 1
ATOM 494 O O . ALA A 1 68 ? 8.673 -4.945 4.501 1.00 78.25 68 ALA A O 1
ATOM 495 N N . LEU A 1 69 ? 8.033 -5.585 2.446 1.00 89.50 69 LEU A N 1
ATOM 496 C CA . LEU A 1 69 ? 9.138 -4.972 1.738 1.00 89.50 69 LEU A CA 1
ATOM 497 C C . LEU A 1 69 ? 8.860 -3.477 1.554 1.00 89.50 69 LEU A C 1
ATOM 499 O O . LEU A 1 69 ? 7.874 -3.084 0.930 1.00 89.50 69 LEU A O 1
ATOM 503 N N . ALA A 1 70 ? 9.739 -2.629 2.080 1.00 92.00 70 ALA A N 1
ATOM 504 C CA . ALA A 1 70 ? 9.639 -1.187 1.895 1.00 92.00 70 ALA A CA 1
ATOM 505 C C . ALA A 1 70 ? 10.127 -0.791 0.491 1.00 92.00 70 ALA A C 1
ATOM 507 O O . ALA A 1 70 ? 11.325 -0.843 0.209 1.00 92.00 70 ALA A O 1
ATOM 508 N N . VAL A 1 71 ? 9.206 -0.369 -0.376 1.00 96.38 71 VAL A N 1
ATOM 509 C CA . VAL A 1 71 ? 9.508 0.126 -1.729 1.00 96.38 71 VAL A CA 1
ATOM 510 C C . VAL A 1 71 ? 8.665 1.360 -1.965 1.00 96.38 71 VAL A C 1
ATOM 512 O O . VAL A 1 71 ? 7.474 1.252 -2.214 1.00 96.38 71 VAL A O 1
ATOM 515 N N . GLU A 1 72 ? 9.259 2.542 -1.856 1.00 96.12 72 GLU A N 1
ATOM 516 C CA . GLU A 1 72 ? 8.500 3.788 -1.966 1.00 96.12 72 GLU A CA 1
ATOM 517 C C . GLU A 1 72 ? 7.856 3.955 -3.342 1.00 96.12 72 GLU A C 1
ATOM 519 O O . GLU A 1 72 ? 8.370 3.486 -4.359 1.00 96.12 72 GLU A O 1
ATOM 524 N N . ARG A 1 73 ? 6.709 4.645 -3.375 1.00 96.50 73 ARG A N 1
ATOM 525 C CA . ARG A 1 73 ? 5.909 4.763 -4.598 1.00 96.50 73 ARG A CA 1
ATOM 526 C C . ARG A 1 73 ? 6.687 5.322 -5.788 1.00 96.50 73 ARG A C 1
ATOM 528 O O . ARG A 1 73 ? 6.419 4.920 -6.910 1.00 96.50 73 ARG A O 1
ATOM 535 N N . ASN A 1 74 ? 7.610 6.246 -5.545 1.00 95.75 74 ASN A N 1
ATOM 536 C CA . ASN A 1 74 ? 8.382 6.923 -6.583 1.00 95.75 74 ASN A CA 1
ATOM 537 C C . ASN A 1 74 ? 9.380 6.018 -7.310 1.00 95.75 74 ASN A C 1
ATOM 539 O O . ASN A 1 74 ? 9.890 6.457 -8.328 1.00 95.75 74 ASN A O 1
ATOM 543 N N . VAL A 1 75 ? 9.694 4.828 -6.786 1.00 97.25 75 VAL A N 1
ATOM 544 C CA . VAL A 1 75 ? 10.635 3.885 -7.411 1.00 97.25 75 VAL A CA 1
ATOM 545 C C . VAL A 1 75 ? 9.986 2.574 -7.838 1.00 97.25 75 VAL A C 1
ATOM 547 O O . VAL A 1 75 ? 10.664 1.676 -8.332 1.00 97.25 75 VAL A O 1
ATOM 550 N N . LEU A 1 76 ? 8.686 2.428 -7.599 1.00 98.06 76 LEU A N 1
ATOM 551 C CA . LEU A 1 76 ? 8.014 1.139 -7.606 1.00 98.06 76 LEU A CA 1
ATOM 552 C C . LEU A 1 76 ? 8.130 0.433 -8.962 1.00 98.06 76 LEU A C 1
ATOM 554 O O . LEU A 1 76 ? 8.535 -0.724 -9.020 1.00 98.06 76 LEU A O 1
ATOM 558 N N . GLU A 1 77 ? 7.810 1.137 -10.041 1.00 98.19 77 GLU A N 1
ATOM 559 C CA . GLU A 1 77 ? 7.669 0.581 -11.382 1.00 98.19 77 GLU A CA 1
ATOM 560 C C . GLU A 1 77 ? 8.965 -0.099 -11.856 1.00 98.19 77 GLU A C 1
ATOM 562 O O . GLU A 1 77 ? 8.973 -1.285 -12.180 1.00 98.19 77 GLU A O 1
ATOM 567 N N . TRP A 1 78 ? 10.103 0.596 -11.810 1.00 97.56 78 TRP A N 1
ATOM 568 C CA . TRP A 1 78 ? 11.380 0.016 -12.248 1.00 97.56 78 TRP A CA 1
ATOM 569 C C . TRP A 1 78 ? 11.978 -0.982 -11.256 1.00 97.56 78 TRP A C 1
ATOM 571 O O . TRP A 1 78 ? 12.748 -1.852 -11.657 1.00 97.56 78 TRP A O 1
A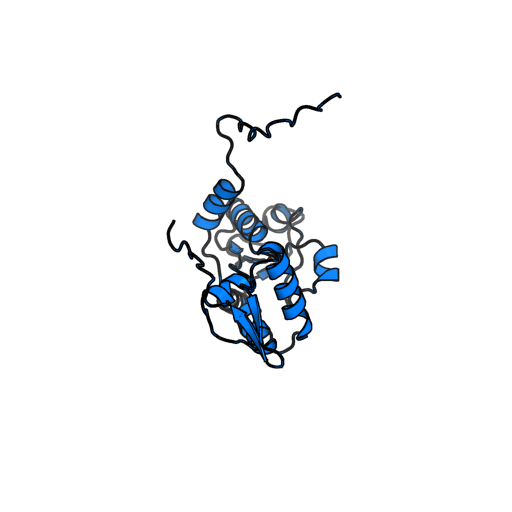TOM 581 N N . ARG A 1 79 ? 11.628 -0.904 -9.963 1.00 98.25 79 ARG A N 1
ATOM 582 C CA . ARG A 1 79 ? 12.025 -1.933 -8.989 1.00 98.25 79 ARG A CA 1
ATOM 583 C C . ARG A 1 79 ? 11.318 -3.264 -9.247 1.00 98.25 79 ARG A C 1
ATOM 585 O O . ARG A 1 79 ? 11.842 -4.289 -8.819 1.00 98.25 79 ARG A O 1
ATOM 592 N N . PHE A 1 80 ? 10.180 -3.257 -9.936 1.00 98.25 80 PHE A N 1
ATOM 593 C CA . PHE A 1 80 ? 9.380 -4.451 -10.192 1.00 98.25 80 PHE A CA 1
ATOM 594 C C . PHE A 1 80 ? 9.362 -4.915 -11.653 1.00 98.25 80 PHE A C 1
ATOM 596 O O . PHE A 1 80 ? 8.959 -6.046 -11.888 1.00 98.25 80 PHE A O 1
ATOM 603 N N . ASP A 1 81 ? 9.827 -4.126 -12.626 1.00 98.12 81 ASP A N 1
ATOM 604 C CA . ASP A 1 81 ? 9.983 -4.604 -14.008 1.00 98.12 81 ASP A CA 1
ATOM 605 C C . ASP A 1 81 ? 11.120 -5.652 -14.109 1.00 98.12 81 ASP A C 1
ATOM 607 O O . ASP A 1 81 ? 12.288 -5.289 -13.915 1.00 98.12 81 ASP A O 1
ATOM 611 N N . PRO A 1 82 ? 10.839 -6.925 -14.472 1.00 97.50 82 PRO A N 1
ATOM 612 C CA . PRO A 1 82 ? 11.862 -7.966 -14.618 1.00 97.50 82 PRO A CA 1
ATOM 613 C C . PRO A 1 82 ? 12.958 -7.642 -15.640 1.00 97.50 82 PRO A C 1
ATOM 615 O O . PRO A 1 82 ? 14.072 -8.162 -15.558 1.00 97.50 82 PRO A O 1
ATOM 618 N N . ARG A 1 83 ? 12.673 -6.744 -16.589 1.00 97.56 83 ARG A N 1
ATOM 619 C CA . ARG A 1 83 ? 13.623 -6.289 -17.614 1.00 97.56 83 ARG A CA 1
ATOM 620 C C . ARG A 1 83 ? 14.569 -5.207 -17.095 1.00 97.56 83 ARG A C 1
ATOM 622 O O . ARG A 1 83 ? 15.579 -4.921 -17.734 1.00 97.56 83 ARG A O 1
ATOM 629 N N . CYS A 1 84 ? 14.262 -4.579 -15.960 1.00 97.06 84 CYS A N 1
ATOM 630 C CA . CYS A 1 84 ? 15.074 -3.496 -15.424 1.00 97.06 84 CYS A CA 1
ATOM 631 C C . CYS A 1 84 ? 16.349 -4.035 -14.756 1.00 97.06 84 CYS A C 1
ATOM 633 O O . CYS A 1 84 ? 16.317 -4.985 -13.970 1.00 97.06 84 CYS A O 1
ATOM 635 N N . ALA A 1 85 ? 17.490 -3.392 -15.022 1.00 96.88 85 ALA A N 1
ATOM 636 C CA . ALA A 1 85 ? 18.753 -3.700 -14.347 1.00 96.88 85 ALA A CA 1
ATOM 637 C C . ALA A 1 85 ? 18.711 -3.342 -12.851 1.00 96.88 85 ALA A C 1
ATOM 639 O O . ALA A 1 85 ? 19.314 -4.020 -12.025 1.00 96.88 85 ALA A O 1
ATOM 640 N N . ALA A 1 86 ? 17.952 -2.302 -12.495 1.00 96.12 86 ALA A N 1
ATOM 641 C CA . ALA A 1 86 ? 17.763 -1.848 -11.125 1.00 96.12 86 ALA A CA 1
ATOM 642 C C . ALA A 1 86 ? 16.541 -2.497 -10.458 1.00 96.12 86 ALA A C 1
ATOM 644 O O . ALA A 1 86 ? 15.959 -1.892 -9.562 1.00 96.12 86 ALA A O 1
ATOM 645 N N . ARG A 1 87 ? 16.124 -3.698 -10.872 1.00 97.94 87 ARG A N 1
ATOM 646 C CA . ARG A 1 87 ? 14.994 -4.415 -10.266 1.00 97.94 87 ARG A CA 1
ATOM 647 C C . ARG A 1 87 ? 15.323 -5.010 -8.896 1.00 97.94 87 ARG A C 1
ATOM 649 O O . ARG A 1 87 ? 16.480 -5.103 -8.479 1.00 97.94 87 ARG A O 1
ATOM 656 N N . LEU A 1 88 ? 14.288 -5.401 -8.167 1.00 96.50 88 LEU A N 1
ATOM 657 C CA . LEU A 1 88 ? 14.399 -6.198 -6.954 1.00 96.50 88 LEU A CA 1
ATOM 658 C C . LEU A 1 88 ? 14.869 -7.622 -7.277 1.00 96.50 88 LEU A C 1
ATOM 660 O O . LEU A 1 88 ? 14.447 -8.172 -8.292 1.00 96.50 88 LEU A O 1
ATOM 664 N N . PRO A 1 89 ? 15.659 -8.263 -6.395 1.00 95.94 89 PRO A N 1
ATOM 665 C CA . PRO A 1 89 ? 16.046 -9.665 -6.566 1.00 95.94 89 PRO A CA 1
ATOM 666 C C . PRO A 1 89 ? 14.861 -10.625 -6.725 1.00 95.94 89 PRO A C 1
ATOM 668 O O . PRO A 1 89 ? 15.004 -11.663 -7.353 1.00 95.94 89 PRO A O 1
ATOM 671 N N . GLN A 1 90 ? 13.701 -10.283 -6.160 1.00 93.62 90 GLN A N 1
ATOM 672 C CA . GLN A 1 90 ? 12.482 -11.085 -6.230 1.00 93.62 90 GLN A CA 1
ATOM 673 C C . GLN A 1 90 ? 11.690 -10.882 -7.533 1.00 93.62 90 GLN A C 1
ATOM 675 O O . GLN A 1 90 ? 10.885 -11.734 -7.887 1.00 93.62 90 GLN A O 1
ATOM 680 N N . ALA A 1 91 ? 11.894 -9.770 -8.247 1.00 94.44 91 ALA A N 1
ATOM 681 C CA . ALA A 1 91 ? 11.142 -9.408 -9.451 1.00 94.44 91 ALA A CA 1
ATOM 682 C C . ALA A 1 91 ? 11.753 -10.043 -10.709 1.00 94.44 91 ALA A C 1
ATOM 684 O O . ALA A 1 91 ? 12.229 -9.343 -11.595 1.00 94.44 91 ALA A O 1
ATOM 685 N N . VAL A 1 92 ? 11.831 -11.374 -10.763 1.00 93.69 92 VAL A N 1
ATOM 686 C CA . VAL A 1 92 ? 12.508 -12.100 -11.859 1.00 93.69 92 VAL A CA 1
ATOM 687 C C . VAL A 1 92 ? 11.576 -12.541 -12.986 1.00 93.69 92 VAL A C 1
ATOM 689 O O . VAL A 1 92 ? 12.053 -12.809 -14.085 1.00 93.69 92 VAL A O 1
ATOM 692 N N . ASP A 1 93 ? 10.269 -12.562 -12.737 1.00 95.50 93 ASP A N 1
ATOM 693 C CA . ASP A 1 93 ? 9.229 -12.932 -13.694 1.00 95.50 93 ASP A CA 1
ATOM 694 C C . ASP A 1 93 ? 7.933 -12.135 -13.442 1.00 95.50 93 ASP A C 1
ATOM 696 O O . ASP A 1 93 ? 7.830 -11.354 -12.491 1.00 95.50 93 ASP A O 1
ATOM 700 N N . TYR A 1 94 ? 6.956 -12.309 -14.333 1.00 97.94 94 TYR A N 1
ATOM 701 C CA . TYR A 1 94 ? 5.677 -11.594 -14.310 1.00 97.94 94 TYR A CA 1
ATOM 702 C C . TYR A 1 94 ? 4.573 -12.309 -13.509 1.00 97.94 94 TYR A C 1
ATOM 704 O O . TYR A 1 94 ? 3.509 -11.723 -13.299 1.00 97.94 94 TYR A O 1
ATOM 712 N N . ASP A 1 95 ? 4.813 -13.543 -13.053 1.00 97.56 95 ASP A N 1
ATOM 713 C CA . ASP A 1 95 ? 3.890 -14.350 -12.243 1.00 97.56 95 ASP A CA 1
ATOM 714 C C . ASP A 1 95 ? 4.024 -14.061 -10.739 1.00 97.56 95 ASP A C 1
ATOM 716 O O . ASP A 1 95 ? 3.245 -14.585 -9.932 1.00 97.56 95 ASP A O 1
ATOM 720 N N . LEU A 1 96 ? 4.978 -13.212 -10.345 1.00 95.62 96 LEU A N 1
ATOM 721 C CA . LEU A 1 96 ? 5.192 -12.780 -8.969 1.00 95.62 96 LEU A CA 1
ATOM 722 C C . LEU A 1 96 ? 3.912 -12.164 -8.360 1.00 95.62 96 LEU A C 1
ATOM 724 O O . LEU A 1 96 ? 3.465 -11.097 -8.794 1.00 95.62 96 LEU A O 1
ATOM 728 N N . PRO A 1 97 ? 3.319 -12.779 -7.316 1.00 96.81 97 PRO A N 1
ATOM 729 C CA . PRO A 1 97 ? 2.177 -12.196 -6.628 1.00 96.81 97 PRO A CA 1
ATOM 730 C C . PRO A 1 97 ? 2.632 -11.040 -5.732 1.00 96.81 97 PRO A C 1
ATOM 732 O O . PRO A 1 97 ? 3.408 -11.233 -4.795 1.00 96.81 97 PRO A O 1
ATOM 735 N N . VAL A 1 98 ? 2.121 -9.837 -6.001 1.00 97.75 98 VAL A N 1
ATOM 736 C CA . VAL A 1 98 ? 2.468 -8.608 -5.271 1.00 97.75 98 VAL A CA 1
ATOM 737 C C . VAL A 1 98 ? 1.216 -8.007 -4.642 1.00 97.75 98 VAL A C 1
ATOM 739 O O . VAL A 1 98 ? 0.235 -7.738 -5.331 1.00 97.75 98 VAL A O 1
ATOM 742 N N . VAL A 1 99 ? 1.258 -7.754 -3.335 1.00 95.06 99 VAL A N 1
ATOM 743 C CA . VAL A 1 99 ? 0.189 -7.089 -2.583 1.00 95.06 99 VAL A CA 1
ATOM 744 C C . VAL A 1 99 ? 0.698 -5.736 -2.102 1.00 95.06 99 VAL A C 1
ATOM 746 O O . VAL A 1 99 ? 1.599 -5.656 -1.269 1.00 95.06 99 VAL A O 1
ATOM 749 N N . VAL A 1 100 ? 0.124 -4.656 -2.626 1.00 95.81 100 VAL A N 1
ATOM 750 C CA . VAL A 1 100 ? 0.551 -3.289 -2.328 1.00 95.81 100 VAL A CA 1
ATOM 751 C C . VAL A 1 100 ? -0.255 -2.698 -1.171 1.00 95.81 100 VAL A C 1
ATOM 753 O O . VAL A 1 100 ? -1.486 -2.675 -1.175 1.00 95.81 100 VAL A O 1
ATOM 756 N N . LEU A 1 101 ? 0.461 -2.142 -0.201 1.00 84.81 101 LEU A N 1
ATOM 757 C CA . LEU A 1 101 ? -0.045 -1.455 0.979 1.00 84.81 101 LEU A CA 1
ATOM 758 C C . LEU A 1 101 ? 0.344 0.023 0.915 1.00 84.81 101 LEU A C 1
ATOM 760 O O . LEU A 1 101 ? 1.507 0.370 0.720 1.00 84.81 101 LEU A O 1
ATOM 764 N N . CYS A 1 102 ? -0.611 0.906 1.202 1.00 81.00 102 CYS A N 1
ATOM 765 C CA . CYS A 1 102 ? -0.317 2.278 1.608 1.00 81.00 102 CYS A CA 1
ATOM 766 C C . CYS A 1 102 ? -1.095 2.632 2.881 1.00 81.00 102 CYS A C 1
ATOM 768 O O . CYS A 1 102 ? -1.805 1.801 3.439 1.00 81.00 102 CYS A O 1
ATOM 770 N N . GLN A 1 103 ? -0.978 3.875 3.351 1.00 68.00 103 GLN A N 1
ATOM 771 C CA . GLN A 1 103 ? -1.606 4.298 4.605 1.00 68.00 103 GLN A CA 1
ATOM 772 C C . GLN A 1 103 ? -3.144 4.184 4.593 1.00 68.00 103 GLN A C 1
ATOM 774 O O . GLN A 1 103 ? -3.744 3.996 5.651 1.00 68.00 103 GLN A O 1
ATOM 779 N N . GLU A 1 104 ? -3.783 4.358 3.430 1.00 63.91 104 GLU A N 1
ATOM 780 C CA . GLU A 1 104 ? -5.234 4.612 3.332 1.00 63.91 104 GLU A CA 1
ATOM 781 C C . GLU A 1 104 ? -5.934 3.868 2.185 1.00 63.91 104 GLU A C 1
ATOM 783 O O . GLU A 1 104 ? -7.131 4.044 1.983 1.00 63.91 104 GLU A O 1
ATOM 788 N N . GLY A 1 105 ? -5.221 3.044 1.415 1.00 68.88 105 GLY A N 1
ATOM 789 C CA . GLY A 1 105 ? -5.827 2.247 0.342 1.00 68.88 105 GLY A CA 1
ATOM 790 C C . GLY A 1 105 ? -6.197 3.023 -0.937 1.00 68.88 105 GLY A C 1
ATOM 791 O O . GLY A 1 105 ? -7.022 2.549 -1.720 1.00 68.88 105 GLY A O 1
ATOM 792 N N . TYR A 1 106 ? -5.650 4.230 -1.139 1.00 75.31 106 TYR A N 1
ATOM 793 C CA . TYR A 1 106 ? -5.829 5.035 -2.364 1.00 75.31 106 TYR A CA 1
ATOM 794 C C . TYR A 1 106 ? -4.640 4.854 -3.311 1.00 75.31 106 TYR A C 1
ATOM 796 O O . TYR A 1 106 ? -4.762 4.280 -4.391 1.00 75.31 106 TYR A O 1
ATOM 804 N N . THR A 1 107 ? -3.455 5.289 -2.873 1.00 88.19 107 THR A N 1
ATOM 805 C CA . THR A 1 107 ? -2.210 5.189 -3.651 1.00 88.19 107 THR A CA 1
ATOM 806 C C . THR A 1 107 ? -1.844 3.744 -3.987 1.00 88.19 107 THR A C 1
ATOM 808 O O . THR A 1 107 ? -1.226 3.500 -5.020 1.00 88.19 107 THR A O 1
ATOM 811 N N . SER A 1 108 ? -2.231 2.791 -3.134 1.00 91.31 108 SER A N 1
ATOM 812 C CA . SER A 1 108 ? -1.982 1.364 -3.333 1.00 91.31 108 SER A CA 1
ATOM 813 C C . SER A 1 108 ? -2.724 0.816 -4.554 1.00 91.31 108 SER A C 1
ATOM 815 O O . SER A 1 108 ? -2.120 0.090 -5.334 1.00 91.31 108 SER A O 1
ATOM 817 N N . SER A 1 109 ? -3.974 1.234 -4.797 1.00 94.38 109 SER A N 1
ATOM 818 C CA . SER A 1 109 ? -4.729 0.815 -5.987 1.00 94.38 109 SER A CA 1
ATOM 819 C C . SER A 1 109 ? -4.075 1.346 -7.265 1.00 94.38 109 SER A C 1
ATOM 821 O O . SER A 1 109 ? -3.864 0.610 -8.223 1.00 94.38 109 SER A O 1
ATOM 823 N N . LEU A 1 110 ? -3.668 2.619 -7.264 1.00 96.94 110 LEU A N 1
ATOM 824 C CA . LEU A 1 110 ? -2.946 3.210 -8.397 1.00 96.94 110 LEU A CA 1
ATOM 825 C C . LEU A 1 110 ? -1.583 2.542 -8.629 1.00 96.94 110 LEU A C 1
ATOM 827 O O . LEU A 1 110 ? -1.044 2.591 -9.728 1.00 96.94 110 LEU A O 1
ATOM 831 N N . ALA A 1 111 ? -0.968 2.002 -7.579 1.00 97.88 111 ALA A N 1
ATOM 832 C CA . ALA A 1 111 ? 0.331 1.338 -7.649 1.00 97.88 111 ALA A CA 1
ATOM 833 C C . ALA A 1 111 ? 0.197 -0.066 -8.216 1.00 97.88 111 ALA A C 1
ATOM 835 O O . ALA A 1 111 ? 0.899 -0.405 -9.160 1.00 97.88 111 ALA A O 1
ATOM 836 N N . ALA A 1 112 ? -0.748 -0.844 -7.697 1.00 98.25 112 ALA A N 1
ATOM 837 C CA . ALA A 1 112 ? -1.043 -2.171 -8.211 1.00 98.25 112 ALA A CA 1
ATOM 838 C C . ALA A 1 112 ? -1.462 -2.129 -9.689 1.00 98.25 112 ALA A C 1
ATOM 840 O O . ALA A 1 112 ? -0.984 -2.939 -10.477 1.00 98.25 112 ALA A O 1
ATOM 841 N N . ALA A 1 113 ? -2.273 -1.144 -10.094 1.00 98.31 113 ALA A N 1
ATOM 842 C CA . ALA A 1 113 ? -2.628 -0.961 -11.501 1.00 98.31 113 ALA A CA 1
ATOM 843 C C . ALA A 1 113 ? -1.400 -0.647 -12.379 1.00 98.31 113 ALA A C 1
ATOM 845 O O . ALA A 1 113 ? -1.238 -1.259 -13.430 1.00 98.31 113 ALA A O 1
ATOM 846 N N . ALA A 1 114 ? -0.493 0.224 -11.925 1.00 98.25 114 ALA A N 1
ATOM 847 C CA . ALA A 1 114 ? 0.750 0.500 -12.649 1.00 98.25 114 ALA A CA 1
ATOM 848 C C . ALA A 1 114 ? 1.660 -0.740 -12.756 1.00 98.25 114 ALA A C 1
ATOM 850 O O . ALA A 1 114 ? 2.278 -0.968 -13.791 1.00 98.25 114 ALA A O 1
ATOM 851 N N . LEU A 1 115 ? 1.712 -1.585 -11.721 1.00 98.50 115 LEU A N 1
ATOM 852 C CA . LEU A 1 115 ? 2.430 -2.863 -11.787 1.00 98.50 115 LEU A CA 1
ATOM 853 C C . LEU A 1 115 ? 1.792 -3.827 -12.796 1.00 98.50 115 LEU A C 1
ATOM 855 O O . LEU A 1 115 ? 2.505 -4.469 -13.566 1.00 98.50 115 LEU A O 1
ATOM 859 N N . GLN A 1 116 ? 0.462 -3.896 -12.846 1.00 98.50 116 GLN A N 1
ATOM 860 C CA . GLN A 1 116 ? -0.236 -4.658 -13.881 1.00 98.50 116 GLN A CA 1
ATOM 861 C C . GLN A 1 116 ? 0.055 -4.116 -15.292 1.00 98.50 116 GLN A C 1
ATOM 863 O O . GLN A 1 116 ? 0.202 -4.916 -16.211 1.00 98.50 116 GLN A O 1
ATOM 868 N N . ASP A 1 117 ? 0.200 -2.795 -15.472 1.00 98.12 117 ASP A N 1
ATOM 869 C CA . ASP A 1 117 ? 0.583 -2.191 -16.764 1.00 98.12 117 ASP A CA 1
ATOM 870 C C . ASP A 1 117 ? 1.988 -2.620 -17.222 1.00 98.12 117 ASP A C 1
ATOM 872 O O . ASP A 1 117 ? 2.255 -2.694 -18.420 1.00 98.12 117 ASP A O 1
ATOM 876 N N . LEU A 1 118 ? 2.877 -2.957 -16.282 1.00 97.50 118 LEU A N 1
ATOM 877 C CA . LEU A 1 118 ? 4.190 -3.545 -16.575 1.00 97.50 118 LEU A CA 1
ATOM 878 C C . LEU A 1 118 ? 4.133 -5.039 -16.917 1.00 97.50 118 LEU A C 1
ATOM 880 O O . LEU A 1 118 ? 5.142 -5.587 -17.357 1.00 97.50 118 LEU A O 1
ATOM 884 N N . GLY A 1 119 ? 2.991 -5.699 -16.713 1.00 97.88 119 GLY A N 1
ATOM 885 C CA . GLY A 1 119 ? 2.793 -7.129 -16.956 1.00 97.88 119 GLY A CA 1
ATOM 886 C C . GLY A 1 119 ? 2.679 -7.989 -15.694 1.00 97.88 119 GLY A C 1
ATOM 887 O O . GLY A 1 119 ? 2.384 -9.178 -15.809 1.00 97.88 119 GLY A O 1
ATOM 888 N N . LEU A 1 120 ? 2.847 -7.420 -14.490 1.00 98.12 120 LEU A N 1
ATOM 889 C CA . LEU A 1 120 ? 2.643 -8.131 -13.216 1.00 98.12 120 LEU A CA 1
ATOM 890 C C . LEU A 1 120 ? 1.146 -8.312 -12.955 1.00 98.12 120 LEU A C 1
ATOM 892 O O . LEU A 1 120 ? 0.533 -7.646 -12.122 1.00 98.12 120 LEU A O 1
ATOM 896 N N . HIS A 1 121 ? 0.537 -9.215 -13.709 1.00 97.38 121 HIS A N 1
ATOM 897 C CA . HIS A 1 121 ? -0.905 -9.439 -13.769 1.00 97.38 121 HIS A CA 1
ATOM 898 C C . HIS A 1 121 ? -1.510 -9.906 -12.433 1.00 97.38 121 HIS A C 1
ATOM 900 O O . HIS A 1 121 ? -2.707 -9.735 -12.207 1.00 97.38 121 HIS A O 1
ATOM 906 N N . ARG A 1 122 ? -0.691 -10.440 -11.515 1.00 97.81 122 ARG A N 1
ATOM 907 C CA . ARG A 1 122 ? -1.096 -10.831 -10.151 1.00 97.81 122 ARG A CA 1
ATOM 908 C C . ARG A 1 122 ? -0.904 -9.727 -9.107 1.00 97.81 122 ARG A C 1
ATOM 910 O O . ARG A 1 122 ? -1.152 -9.973 -7.927 1.00 97.81 122 ARG A O 1
ATOM 917 N N . ALA A 1 123 ? -0.473 -8.530 -9.506 1.00 98.19 123 ALA A N 1
ATOM 918 C CA . ALA A 1 123 ? -0.382 -7.395 -8.600 1.00 98.19 123 ALA A CA 1
ATOM 919 C C . ALA A 1 123 ? -1.780 -6.921 -8.172 1.00 98.19 123 ALA A C 1
ATOM 921 O O . ALA A 1 123 ? -2.678 -6.737 -8.996 1.00 98.19 123 ALA A O 1
ATOM 922 N N . THR 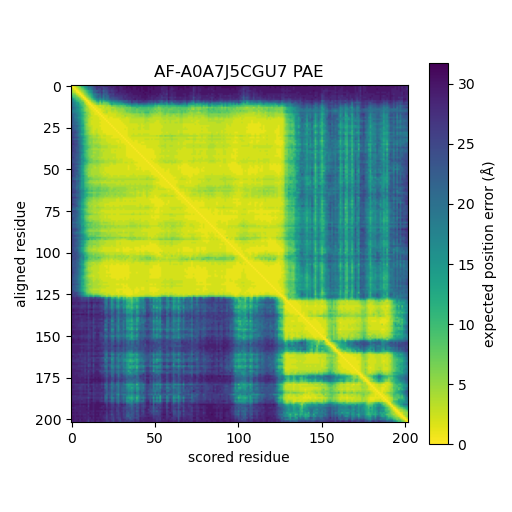A 1 124 ? -1.954 -6.708 -6.871 1.00 97.62 124 THR A N 1
ATOM 923 C CA . THR A 1 124 ? -3.187 -6.192 -6.271 1.00 97.62 124 THR A CA 1
ATOM 924 C C . THR A 1 124 ? -2.881 -5.303 -5.067 1.00 97.62 124 THR A C 1
ATOM 926 O O . THR A 1 124 ? -1.722 -5.119 -4.693 1.00 97.62 124 THR A O 1
ATOM 929 N N . ASP A 1 125 ? -3.907 -4.713 -4.465 1.00 94.25 125 ASP A N 1
ATOM 930 C CA . ASP A 1 125 ? -3.789 -3.874 -3.283 1.00 94.25 125 ASP A CA 1
ATOM 931 C C . ASP A 1 125 ? -4.691 -4.329 -2.134 1.00 94.25 125 ASP A C 1
ATOM 933 O O . ASP A 1 125 ? -5.614 -5.126 -2.310 1.00 94.25 125 ASP A O 1
ATOM 937 N N . VAL A 1 126 ? -4.410 -3.798 -0.944 1.00 80.56 126 VAL A N 1
ATOM 938 C CA . VAL A 1 126 ? -5.249 -4.017 0.237 1.00 80.56 126 VAL A CA 1
ATOM 939 C C . VAL A 1 126 ? -6.364 -2.967 0.290 1.00 80.56 126 VAL A C 1
ATOM 941 O O . VAL A 1 126 ? -6.111 -1.757 0.330 1.00 80.56 126 VAL A O 1
ATOM 944 N N . ALA A 1 127 ? -7.610 -3.429 0.291 1.00 73.12 127 ALA A N 1
ATOM 945 C CA . ALA A 1 127 ? -8.807 -2.644 0.517 1.00 73.12 127 ALA A CA 1
ATOM 946 C C . ALA A 1 127 ? -9.025 -2.369 2.011 1.00 73.12 127 ALA A C 1
ATOM 948 O O . ALA A 1 127 ? -9.082 -3.284 2.821 1.00 73.12 127 ALA A O 1
ATOM 949 N N . GLY A 1 128 ? -9.238 -1.089 2.334 1.00 61.19 128 GLY A N 1
ATOM 950 C CA . GLY A 1 128 ? -9.931 -0.635 3.543 1.00 61.19 128 GLY A CA 1
ATOM 951 C C . GLY A 1 128 ? -9.172 -0.748 4.867 1.00 61.19 128 GLY A C 1
ATOM 952 O O . GLY A 1 128 ? -8.915 -1.824 5.383 1.00 61.19 128 GLY A O 1
ATOM 953 N N . GLY A 1 129 ? -8.897 0.409 5.475 1.00 67.62 129 GLY A N 1
ATOM 954 C CA . GLY A 1 129 ? -8.507 0.511 6.884 1.00 67.62 129 GLY A CA 1
ATOM 955 C C . GLY A 1 129 ? -9.713 0.552 7.834 1.00 67.62 129 GLY A C 1
ATOM 956 O O . GLY A 1 129 ? -10.859 0.397 7.423 1.00 67.62 129 GLY A O 1
ATOM 957 N N . LEU A 1 130 ? -9.441 0.847 9.109 1.00 71.44 130 LEU A N 1
ATOM 958 C CA . LEU A 1 130 ? -10.362 0.871 10.260 1.00 71.44 130 LEU A CA 1
ATOM 959 C C . LEU A 1 130 ? -11.832 1.279 10.004 1.00 71.44 130 LEU A C 1
ATOM 961 O O . LEU A 1 130 ? -12.725 0.684 10.598 1.00 71.44 130 LEU A O 1
ATOM 965 N N . LEU A 1 131 ? -12.104 2.288 9.167 1.00 70.56 131 LEU A N 1
ATOM 966 C CA . LEU A 1 131 ? -13.478 2.729 8.888 1.00 70.56 131 LEU A CA 1
ATOM 967 C C . LEU A 1 131 ? -14.300 1.667 8.164 1.00 70.56 131 LEU A C 1
ATOM 969 O O . LEU A 1 131 ? -15.449 1.465 8.533 1.00 70.56 131 LEU A O 1
ATOM 973 N N . LEU A 1 132 ? -13.728 1.010 7.151 1.00 66.25 132 LEU A N 1
ATOM 974 C CA . LEU A 1 132 ? -14.449 -0.002 6.381 1.00 66.25 132 LEU A CA 1
ATOM 975 C C . LEU A 1 132 ? -14.858 -1.151 7.304 1.00 66.25 132 LEU A C 1
ATOM 977 O O . LEU A 1 132 ? -16.030 -1.498 7.371 1.00 66.25 132 LEU A O 1
ATOM 981 N N . PHE A 1 133 ? -13.915 -1.627 8.115 1.00 71.50 133 PHE A N 1
ATOM 982 C CA . PHE A 1 133 ? -14.174 -2.666 9.105 1.00 71.50 133 PHE A CA 1
ATOM 983 C C . PHE A 1 133 ? -15.283 -2.286 10.099 1.00 71.50 133 PHE A C 1
ATOM 985 O O . PHE A 1 133 ? -16.171 -3.090 10.383 1.00 71.50 133 PHE A O 1
ATOM 992 N N . LEU A 1 134 ? -15.261 -1.053 10.618 1.00 73.81 134 LEU A N 1
ATOM 993 C CA . LEU A 1 134 ? -16.301 -0.553 11.522 1.00 73.81 134 LEU A CA 1
ATOM 994 C C . LEU A 1 134 ? -17.655 -0.352 10.816 1.00 73.81 134 LEU A C 1
ATOM 996 O O . LEU A 1 134 ? -18.693 -0.524 11.448 1.00 73.81 134 LEU A O 1
ATOM 1000 N N . ALA A 1 135 ? -17.656 -0.001 9.528 1.00 63.47 135 ALA A N 1
ATOM 1001 C CA . ALA A 1 135 ? -18.857 0.185 8.714 1.00 63.47 135 ALA A CA 1
ATOM 1002 C C . ALA A 1 135 ? -19.528 -1.136 8.323 1.00 63.47 135 ALA A C 1
ATOM 1004 O O . ALA A 1 135 ? -20.750 -1.193 8.230 1.00 63.47 135 ALA A O 1
ATOM 1005 N N . GLU A 1 136 ? -18.749 -2.199 8.139 1.00 64.50 136 GLU A N 1
ATOM 1006 C CA . GLU A 1 136 ? -19.260 -3.557 7.914 1.00 64.50 136 GLU A CA 1
ATOM 1007 C C . GLU A 1 136 ? -19.819 -4.193 9.192 1.00 64.50 136 GLU A C 1
ATOM 1009 O O . GLU A 1 136 ? -20.635 -5.111 9.131 1.00 64.50 136 GLU A O 1
ATOM 1014 N N . HIS A 1 137 ? -19.436 -3.659 10.355 1.00 69.00 137 HIS A N 1
ATOM 1015 C CA . HIS A 1 137 ? -19.876 -4.117 11.669 1.00 69.00 137 HIS A CA 1
ATOM 1016 C C . HIS A 1 137 ? -20.480 -2.971 12.496 1.00 69.00 137 HIS A C 1
ATOM 1018 O O . HIS A 1 137 ? -20.000 -2.675 13.601 1.00 69.00 137 HIS A O 1
ATOM 1024 N N . PRO A 1 138 ? -21.541 -2.309 11.999 1.00 67.69 138 PRO A N 1
ATOM 1025 C CA . PRO A 1 138 ? -22.115 -1.164 12.683 1.00 67.69 138 PRO A CA 1
ATOM 1026 C C . PRO A 1 138 ? -22.649 -1.588 14.054 1.00 67.69 138 PRO A C 1
ATOM 1028 O O . PRO A 1 138 ? -23.126 -2.711 14.235 1.00 67.69 138 PRO A O 1
ATOM 1031 N N . ARG A 1 139 ? -22.589 -0.677 15.032 1.00 67.19 139 ARG A N 1
ATOM 1032 C CA . ARG A 1 139 ? -23.074 -0.867 16.416 1.00 67.19 139 ARG A CA 1
ATOM 1033 C C . ARG A 1 139 ? -22.299 -1.885 17.260 1.00 67.19 139 ARG A C 1
ATOM 1035 O O . ARG A 1 139 ? -22.477 -1.902 18.479 1.00 67.19 139 ARG A O 1
A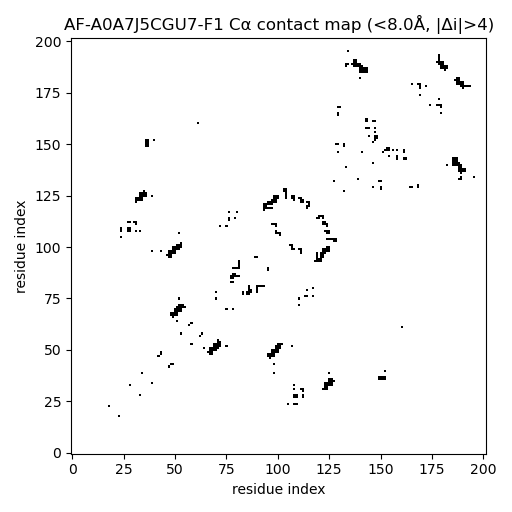TOM 1042 N N . ARG A 1 140 ? -21.404 -2.684 16.672 1.00 72.31 140 ARG A N 1
ATOM 1043 C CA . ARG A 1 140 ? -20.556 -3.625 17.410 1.00 72.31 140 ARG A CA 1
ATOM 1044 C C . ARG A 1 140 ? -19.341 -2.907 17.994 1.00 72.31 140 ARG A C 1
ATOM 1046 O O . ARG A 1 140 ? -18.676 -2.125 17.320 1.00 72.31 140 ARG A O 1
ATOM 1053 N N . VAL A 1 141 ? -19.063 -3.175 19.268 1.00 77.62 141 VAL A N 1
ATOM 1054 C CA . VAL A 1 141 ? -17.877 -2.657 19.959 1.00 77.62 141 VAL A CA 1
ATOM 1055 C C . VAL A 1 141 ? -16.736 -3.641 19.769 1.00 77.62 141 VAL A C 1
ATOM 1057 O O . VAL A 1 141 ? -16.887 -4.824 20.070 1.00 77.62 141 VAL A O 1
ATOM 1060 N N . PHE A 1 142 ? -15.595 -3.142 19.307 1.00 80.50 142 PHE A N 1
ATOM 1061 C CA . PHE A 1 142 ? -14.370 -3.921 19.197 1.00 80.50 142 PHE A CA 1
ATOM 1062 C C . PHE A 1 142 ? -13.296 -3.342 20.105 1.00 80.50 142 PHE A C 1
ATOM 1064 O O . PHE A 1 142 ? -13.067 -2.128 20.125 1.00 80.50 142 PHE A O 1
ATOM 1071 N N . THR A 1 143 ? -12.607 -4.210 20.842 1.00 81.81 143 THR A N 1
ATOM 1072 C CA . THR A 1 143 ? -11.427 -3.820 21.614 1.00 81.81 143 THR A CA 1
ATOM 1073 C C . THR A 1 143 ? -10.288 -3.406 20.692 1.00 81.81 143 THR A C 1
ATOM 1075 O O . THR A 1 143 ? -10.264 -3.735 19.509 1.00 81.81 143 THR A O 1
ATOM 1078 N N . ARG A 1 144 ? -9.290 -2.698 21.227 1.00 77.31 144 ARG A N 1
ATOM 1079 C CA . ARG A 1 144 ? -8.087 -2.339 20.454 1.00 77.31 144 ARG A CA 1
ATOM 1080 C C . ARG A 1 144 ? -7.377 -3.569 19.900 1.00 77.31 144 ARG A C 1
ATOM 1082 O O . ARG A 1 144 ? -6.961 -3.551 18.752 1.00 77.31 144 ARG A O 1
ATOM 1089 N N . LEU A 1 145 ? -7.280 -4.636 20.692 1.00 70.00 145 LEU A N 1
ATOM 1090 C CA . LEU A 1 145 ? -6.694 -5.901 20.247 1.00 70.00 145 LEU A CA 1
ATOM 1091 C C . LEU A 1 145 ? -7.555 -6.569 19.176 1.00 70.00 145 LEU A C 1
ATOM 1093 O O . LEU A 1 145 ? -7.016 -7.047 18.190 1.00 70.00 145 LEU A O 1
ATOM 1097 N N . GLN A 1 146 ? -8.883 -6.534 19.307 1.00 70.75 146 GLN A N 1
ATOM 1098 C CA . GLN A 1 146 ? -9.772 -7.037 18.259 1.00 70.75 146 GLN A CA 1
ATOM 1099 C C . GLN A 1 146 ? -9.647 -6.216 16.977 1.00 70.75 146 GLN A C 1
ATOM 1101 O O . GLN A 1 146 ? -9.597 -6.795 15.904 1.00 70.75 146 GLN A O 1
ATOM 1106 N N . LEU A 1 147 ? -9.542 -4.893 17.056 1.00 76.12 147 LEU A N 1
ATOM 1107 C CA . LEU A 1 147 ? -9.318 -4.060 15.877 1.00 76.12 147 LEU A CA 1
ATOM 1108 C C . LEU A 1 147 ? -7.938 -4.326 15.275 1.00 76.12 147 LEU A C 1
ATOM 1110 O O . LEU A 1 147 ? -7.847 -4.496 14.071 1.00 76.12 147 LEU A O 1
ATOM 1114 N N . LEU A 1 148 ? -6.885 -4.458 16.084 1.00 69.12 148 LEU A N 1
ATOM 1115 C CA . LEU A 1 148 ? -5.556 -4.893 15.629 1.00 69.12 148 LEU A CA 1
ATOM 1116 C C . LEU A 1 148 ? -5.587 -6.243 14.922 1.00 69.12 148 LEU A C 1
ATOM 1118 O O . LEU A 1 148 ? -5.018 -6.365 13.844 1.00 69.12 148 LEU A O 1
ATOM 1122 N N . ALA A 1 149 ? -6.279 -7.224 15.485 1.00 63.75 149 ALA A N 1
ATOM 1123 C CA . ALA A 1 149 ? -6.391 -8.549 14.901 1.00 63.75 149 ALA A CA 1
ATOM 1124 C C . ALA A 1 149 ? -7.234 -8.538 13.616 1.00 63.75 149 ALA A C 1
ATOM 1126 O O . ALA A 1 149 ? -6.799 -9.055 12.599 1.00 63.75 149 ALA A O 1
ATOM 1127 N N . ASN A 1 150 ? -8.405 -7.900 13.623 1.00 62.62 150 ASN A N 1
ATOM 1128 C CA . ASN A 1 150 ? -9.361 -8.002 12.518 1.00 62.62 150 ASN A CA 1
ATOM 1129 C C . ASN A 1 150 ? -9.122 -6.985 11.388 1.00 62.62 150 ASN A C 1
ATOM 1131 O O . ASN A 1 150 ? -9.496 -7.237 10.250 1.00 62.62 150 ASN A O 1
ATOM 1135 N N . VAL A 1 151 ? -8.507 -5.835 11.676 1.00 66.12 151 VAL A N 1
ATOM 1136 C CA . VAL A 1 151 ? -8.178 -4.815 10.662 1.00 66.12 151 VAL A CA 1
ATOM 1137 C C . VAL A 1 151 ? -6.728 -4.948 10.200 1.00 66.12 151 VAL A C 1
ATOM 1139 O O . VAL A 1 151 ? -6.401 -4.547 9.088 1.00 66.12 151 VAL A O 1
ATOM 1142 N N . TRP A 1 152 ? -5.839 -5.477 11.046 1.00 63.44 152 TRP A N 1
ATOM 1143 C CA . TRP A 1 152 ? -4.403 -5.487 10.767 1.00 63.44 152 TRP A CA 1
ATOM 1144 C C . TRP A 1 152 ? -3.703 -6.844 10.975 1.00 63.44 152 TRP A C 1
ATOM 1146 O O . TRP A 1 152 ? -2.510 -6.935 10.699 1.00 63.44 152 TRP A O 1
ATOM 1156 N N . GLY A 1 153 ? -4.400 -7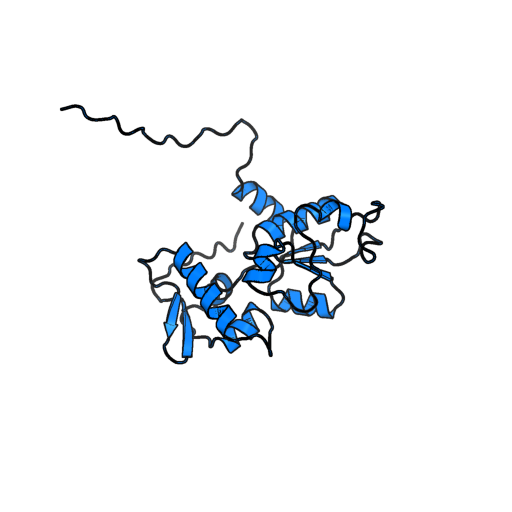.900 11.412 1.00 52.44 153 GLY A N 1
ATOM 1157 C CA . GLY A 1 153 ? -3.849 -9.259 11.494 1.00 52.44 153 GLY A CA 1
ATOM 1158 C C . GLY A 1 153 ? -2.774 -9.480 12.565 1.00 52.44 153 GLY A C 1
ATOM 1159 O O . GLY A 1 153 ? -2.001 -10.428 12.457 1.00 52.44 153 GLY A O 1
ATOM 1160 N N . TYR A 1 154 ? -2.666 -8.614 13.580 1.00 55.31 154 TYR A N 1
ATOM 1161 C CA . TYR A 1 154 ? -1.584 -8.689 14.570 1.00 55.31 154 TYR A CA 1
ATOM 1162 C C . TYR A 1 154 ? -2.007 -9.310 15.902 1.00 55.31 154 TYR A C 1
ATOM 1164 O O . TYR A 1 154 ? -2.872 -8.767 16.585 1.00 55.31 154 TYR A O 1
ATOM 1172 N N . GLU A 1 155 ? -1.279 -10.337 16.350 1.00 43.81 155 GLU A N 1
ATOM 1173 C CA . GLU A 1 155 ? -1.313 -10.793 17.752 1.00 43.81 155 GLU A CA 1
ATOM 1174 C C . GLU A 1 155 ? -0.356 -10.000 18.672 1.00 43.81 155 GLU A C 1
ATOM 1176 O O . GLU A 1 155 ? -0.524 -10.017 19.886 1.00 43.81 155 GLU A O 1
ATOM 1181 N N . HIS A 1 156 ? 0.612 -9.249 18.118 1.00 42.47 156 HIS A N 1
ATOM 1182 C CA . HIS A 1 156 ? 1.708 -8.624 18.891 1.00 42.47 156 HIS A CA 1
ATOM 1183 C C . HIS A 1 156 ? 1.939 -7.120 18.613 1.00 42.47 156 HIS A C 1
ATOM 1185 O O . HIS A 1 156 ? 2.989 -6.572 18.950 1.00 42.47 156 HIS A O 1
ATOM 1191 N N . ALA A 1 157 ? 0.981 -6.416 18.002 1.00 45.88 157 ALA A N 1
ATOM 1192 C CA . ALA A 1 157 ? 1.079 -4.966 17.810 1.00 45.88 157 ALA A CA 1
ATOM 1193 C C . ALA A 1 157 ? 0.660 -4.193 19.072 1.00 45.88 157 ALA A C 1
ATOM 1195 O O . ALA A 1 157 ? -0.269 -4.569 19.787 1.00 45.88 157 ALA A O 1
ATOM 1196 N N . VAL A 1 158 ? 1.319 -3.064 19.340 1.00 49.81 158 VAL A N 1
ATOM 1197 C CA . VAL A 1 158 ? 1.026 -2.239 20.522 1.00 49.81 158 VAL A CA 1
ATOM 1198 C C . VAL A 1 158 ? -0.321 -1.524 20.344 1.00 49.81 158 VAL A C 1
ATOM 1200 O O . VAL A 1 158 ? -0.524 -0.803 19.368 1.00 49.81 158 VAL A O 1
ATOM 1203 N N . ALA A 1 159 ? -1.229 -1.653 21.319 1.00 51.81 159 ALA A N 1
ATOM 1204 C CA . ALA A 1 159 ? -2.604 -1.122 21.295 1.00 51.81 159 ALA A CA 1
ATOM 1205 C C . ALA A 1 159 ? -2.745 0.373 20.914 1.00 51.81 159 ALA A C 1
ATOM 1207 O O . ALA A 1 159 ? -3.800 0.790 20.438 1.00 51.81 159 ALA A O 1
ATOM 1208 N N . ARG A 1 160 ? -1.680 1.175 21.078 1.00 56.50 160 ARG A N 1
ATOM 1209 C CA . ARG A 1 160 ? -1.635 2.612 20.744 1.00 56.50 160 ARG A CA 1
ATOM 1210 C C . ARG A 1 160 ? -1.787 2.919 19.249 1.00 56.50 160 ARG A C 1
ATOM 1212 O O . ARG A 1 160 ? -2.142 4.045 18.907 1.00 56.50 160 ARG A O 1
ATOM 1219 N N . THR A 1 161 ? -1.556 1.949 18.365 1.00 59.91 161 THR A N 1
ATOM 1220 C CA . THR A 1 161 ? -1.716 2.133 16.914 1.00 59.91 161 THR A CA 1
ATOM 1221 C C . THR A 1 161 ? -3.179 2.411 16.550 1.00 59.91 161 THR A C 1
ATOM 1223 O O . THR A 1 161 ? -3.456 3.336 15.787 1.00 59.91 161 THR A O 1
ATOM 1226 N N . VAL A 1 162 ? -4.132 1.705 17.172 1.00 71.06 162 VAL A N 1
ATOM 1227 C CA . VAL A 1 162 ? -5.576 1.874 16.912 1.00 71.06 162 VAL A CA 1
ATOM 1228 C C . VAL A 1 162 ? -6.038 3.294 17.211 1.00 71.06 162 VAL A C 1
ATOM 1230 O O . VAL A 1 162 ? -6.743 3.894 16.406 1.00 71.06 162 VAL A O 1
ATOM 1233 N N . ASP A 1 163 ? -5.597 3.865 18.327 1.00 75.69 163 ASP A N 1
ATOM 1234 C CA . ASP A 1 163 ? -6.046 5.176 18.802 1.00 75.69 163 ASP A CA 1
ATOM 1235 C C . ASP A 1 163 ? -5.605 6.297 17.851 1.00 75.69 163 ASP A C 1
ATOM 1237 O O . ASP A 1 163 ? -6.352 7.247 17.605 1.00 75.69 163 ASP A O 1
ATOM 1241 N N . VAL A 1 164 ? -4.421 6.156 17.245 1.00 67.88 164 VAL A N 1
ATOM 1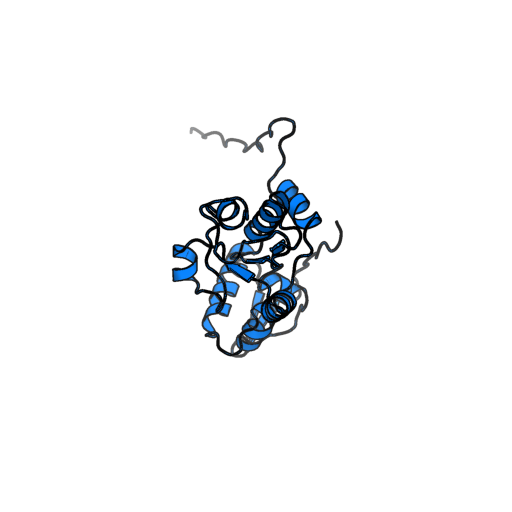242 C CA . VAL A 1 164 ? -3.940 7.056 16.189 1.00 67.88 164 VAL A CA 1
ATOM 1243 C C . VAL A 1 164 ? -4.816 6.943 14.941 1.00 67.88 164 VAL A C 1
ATOM 1245 O O . VAL A 1 164 ? -5.209 7.969 14.376 1.00 67.88 164 VAL A O 1
ATOM 1248 N N . HIS A 1 165 ? -5.166 5.721 14.529 1.00 69.62 165 HIS A N 1
ATOM 1249 C CA . HIS A 1 165 ? -6.061 5.499 13.393 1.00 69.62 165 HIS A CA 1
ATOM 1250 C C . HIS A 1 165 ? -7.472 6.041 13.657 1.00 69.62 165 HIS A C 1
ATOM 1252 O O . HIS A 1 165 ? -8.025 6.703 12.782 1.00 69.62 165 HIS A O 1
ATOM 1258 N N . VAL A 1 166 ? -8.020 5.868 14.864 1.00 77.75 166 VAL A N 1
ATOM 1259 C CA . VAL A 1 166 ? -9.313 6.446 15.268 1.00 77.75 166 VAL A CA 1
ATOM 1260 C C . VAL A 1 166 ? -9.260 7.969 15.274 1.00 77.75 166 VAL A C 1
ATOM 1262 O O . VAL A 1 166 ? -10.163 8.613 14.746 1.00 77.75 166 VAL A O 1
ATOM 1265 N N . ARG A 1 167 ? -8.208 8.572 15.844 1.00 75.88 167 ARG A N 1
ATOM 1266 C CA . ARG A 1 167 ? -8.055 10.034 15.885 1.00 75.88 167 ARG A CA 1
ATOM 1267 C C . ARG A 1 167 ? -8.029 10.632 14.479 1.00 75.88 167 ARG A C 1
ATOM 1269 O O . ARG A 1 167 ? -8.696 11.632 14.231 1.00 75.88 167 ARG A O 1
ATOM 1276 N N . ARG A 1 168 ? -7.281 10.020 13.558 1.00 68.81 168 ARG A N 1
ATOM 1277 C CA . ARG A 1 168 ? -7.217 10.455 12.152 1.00 68.81 168 ARG A CA 1
ATOM 1278 C C . ARG A 1 168 ? -8.533 10.252 11.430 1.00 68.81 168 ARG A C 1
ATOM 1280 O O . ARG A 1 168 ? -8.949 11.123 10.677 1.00 68.81 168 ARG A O 1
ATOM 1287 N N . LEU A 1 169 ? -9.178 9.116 11.674 1.00 72.06 169 LEU A N 1
ATOM 1288 C CA . LEU A 1 169 ? -10.481 8.821 11.110 1.00 72.06 169 LEU A CA 1
ATOM 1289 C C . LEU A 1 169 ? -11.508 9.878 11.536 1.00 72.06 169 LEU A C 1
ATOM 1291 O O . LEU A 1 169 ? -12.174 10.448 10.684 1.00 72.06 169 LEU A O 1
ATOM 1295 N N . ARG A 1 170 ? -11.553 10.239 12.822 1.00 73.00 170 ARG A N 1
ATOM 1296 C CA . ARG A 1 170 ? -12.403 11.329 13.326 1.00 73.00 170 ARG A CA 1
ATOM 1297 C C . ARG A 1 170 ? -12.087 12.680 12.688 1.00 73.00 170 ARG A C 1
ATOM 1299 O O . ARG A 1 170 ? -13.004 13.377 12.284 1.00 73.00 170 ARG A O 1
ATOM 1306 N N . ALA A 1 171 ? -10.806 13.026 12.540 1.00 66.94 171 ALA A N 1
ATOM 1307 C CA . ALA A 1 171 ? -10.415 14.279 11.892 1.00 66.94 171 ALA A CA 1
ATOM 1308 C C . ALA A 1 171 ? -10.930 14.385 10.443 1.00 66.94 171 ALA A C 1
ATOM 1310 O O . ALA A 1 171 ? -11.257 15.477 9.995 1.00 66.94 171 ALA A O 1
ATOM 1311 N N . LYS A 1 172 ? -11.035 13.258 9.727 1.00 55.44 172 LYS A N 1
ATOM 1312 C CA . LYS A 1 172 ? -11.574 13.205 8.358 1.00 55.44 172 LYS A CA 1
ATOM 1313 C C . LYS A 1 172 ? -13.096 13.209 8.290 1.00 55.44 172 LYS A C 1
ATOM 1315 O O . LYS A 1 172 ? -13.647 13.716 7.324 1.00 55.44 172 LYS A O 1
ATOM 1320 N N . LEU A 1 173 ? -13.759 12.625 9.286 1.00 61.62 173 LEU A N 1
ATOM 1321 C CA . LEU A 1 173 ? -15.220 12.552 9.361 1.00 61.62 173 LEU A CA 1
ATOM 1322 C C . LEU A 1 173 ? -15.868 13.856 9.859 1.00 61.62 173 LEU A C 1
ATOM 1324 O O . LEU A 1 173 ? -17.089 13.964 9.843 1.00 61.62 173 LEU A O 1
ATOM 1328 N N . GLY A 1 174 ? -15.063 14.839 10.271 1.00 51.16 174 GLY A N 1
ATOM 1329 C CA . GLY A 1 174 ? -15.540 16.079 10.875 1.00 51.16 174 GLY A CA 1
ATOM 1330 C C . GLY A 1 174 ? -15.705 15.947 12.390 1.00 51.16 174 GLY A C 1
ATOM 1331 O O . GLY A 1 174 ? -16.068 14.896 12.915 1.00 51.16 174 GLY A O 1
ATOM 1332 N N . VAL A 1 175 ? -15.387 17.027 13.109 1.00 52.03 175 VAL A N 1
ATOM 1333 C CA . VAL A 1 175 ? -15.333 17.044 14.584 1.00 52.03 175 VAL A CA 1
ATOM 1334 C C . VAL A 1 175 ? -16.733 16.966 15.207 1.00 52.03 175 VAL A C 1
ATOM 1336 O O . VAL A 1 175 ? -16.885 16.423 16.299 1.00 52.03 175 VAL A O 1
ATOM 1339 N N . ASP A 1 176 ? -17.753 17.421 14.477 1.00 51.72 176 ASP A N 1
ATOM 1340 C CA . ASP A 1 176 ? -19.118 17.597 14.987 1.00 51.72 176 ASP A CA 1
ATOM 1341 C C . ASP A 1 176 ? -19.999 16.346 14.867 1.00 51.72 176 ASP A C 1
ATOM 1343 O O . ASP A 1 176 ? -21.123 16.334 15.362 1.00 51.72 176 ASP A O 1
ATOM 1347 N N . THR A 1 177 ? -19.511 15.270 14.235 1.00 51.50 177 THR A N 1
ATOM 1348 C CA . THR A 1 177 ? -20.285 14.028 14.074 1.00 51.50 177 THR A CA 1
ATOM 1349 C C . THR A 1 177 ? -19.575 12.861 14.768 1.00 51.50 177 THR A C 1
ATOM 1351 O O . THR A 1 177 ? -18.554 12.375 14.271 1.00 51.50 177 THR A O 1
ATOM 1354 N N . PRO A 1 178 ? -20.078 12.351 15.910 1.00 60.16 178 PRO A N 1
ATOM 1355 C CA . PRO A 1 178 ? -19.416 11.296 16.682 1.00 60.16 178 PRO A CA 1
ATOM 1356 C C . PRO A 1 178 ? -19.606 9.896 16.062 1.00 60.16 178 PRO A C 1
ATOM 1358 O O . PRO A 1 178 ? -19.906 8.926 16.762 1.00 60.16 178 PRO A O 1
ATOM 1361 N N . LEU A 1 179 ? -19.397 9.771 14.745 1.00 68.62 179 LEU A N 1
ATOM 1362 C CA . LEU A 1 179 ? -19.617 8.547 13.967 1.00 68.62 179 LEU A CA 1
ATOM 1363 C C . LEU A 1 179 ? -18.769 7.387 14.481 1.00 68.62 179 LEU A C 1
ATOM 1365 O O . LEU A 1 179 ? -19.267 6.276 14.570 1.00 68.62 179 LEU A O 1
ATOM 1369 N N . VAL A 1 180 ? -17.515 7.629 14.874 1.00 75.56 180 VAL A N 1
ATOM 1370 C CA . VAL A 1 180 ? -16.677 6.625 15.549 1.00 75.56 180 VAL A CA 1
ATOM 1371 C C . VAL A 1 180 ? -16.641 6.940 17.037 1.00 75.56 180 VAL A C 1
ATOM 1373 O O . VAL A 1 180 ? -15.944 7.864 17.464 1.00 75.56 180 VAL A O 1
ATOM 1376 N N . THR A 1 181 ? -17.367 6.176 17.848 1.00 77.69 181 THR A N 1
ATOM 1377 C CA . THR A 1 181 ? -17.517 6.404 19.292 1.00 77.69 181 THR A CA 1
ATOM 1378 C C . THR A 1 181 ? -16.480 5.621 20.096 1.00 77.69 181 THR A C 1
ATOM 1380 O O . THR A 1 181 ? -16.158 4.477 19.774 1.00 77.69 181 THR A O 1
ATOM 1383 N N . THR A 1 182 ? -15.955 6.233 21.163 1.00 80.94 182 THR A N 1
ATOM 1384 C CA . THR A 1 182 ? -15.148 5.520 22.165 1.00 80.94 182 THR A CA 1
ATOM 1385 C C . THR A 1 182 ? -16.089 4.917 23.199 1.00 80.94 182 THR A C 1
ATOM 1387 O O . THR A 1 182 ? -16.877 5.643 23.798 1.00 80.94 182 THR A O 1
ATOM 1390 N N . VAL A 1 183 ? -15.967 3.618 23.456 1.00 76.94 183 VAL A N 1
ATOM 1391 C CA . VAL A 1 183 ? -16.563 2.966 24.626 1.00 76.94 183 VAL A CA 1
ATOM 1392 C C . VAL A 1 183 ? -15.464 2.838 25.670 1.00 76.94 183 VAL A C 1
ATOM 1394 O O . VAL A 1 183 ? -14.534 2.041 25.512 1.00 76.94 183 VAL A O 1
ATOM 1397 N N . TYR A 1 184 ? -15.521 3.693 26.691 1.00 71.12 184 TYR A N 1
ATOM 1398 C CA . TYR A 1 184 ? -14.481 3.796 27.715 1.00 71.12 184 TYR A CA 1
ATOM 1399 C C . TYR A 1 184 ? -14.205 2.438 28.369 1.00 71.12 184 TYR A C 1
ATOM 1401 O O . TYR A 1 184 ? -15.122 1.681 28.667 1.00 71.12 184 TYR A O 1
ATOM 1409 N N . GLY A 1 185 ? -12.921 2.110 28.529 1.00 65.25 185 GLY A N 1
ATOM 1410 C CA . GLY A 1 185 ? -12.468 0.821 29.063 1.00 65.25 185 GLY A CA 1
ATOM 1411 C C . GLY A 1 185 ? -12.562 -0.367 28.096 1.00 65.25 185 GLY A C 1
ATOM 1412 O O . GLY A 1 185 ? -11.964 -1.398 28.379 1.00 65.25 185 GLY A O 1
ATOM 1413 N N . ILE A 1 186 ? -13.240 -0.233 26.947 1.00 71.12 186 ILE A N 1
ATOM 1414 C CA . ILE A 1 186 ? -13.513 -1.362 26.042 1.00 71.12 186 ILE A CA 1
ATOM 1415 C C . ILE A 1 186 ? -12.868 -1.154 24.667 1.00 71.12 186 ILE A C 1
ATOM 1417 O O . ILE A 1 186 ? -11.994 -1.928 24.277 1.00 71.12 186 ILE A O 1
ATOM 1421 N N . GLY A 1 187 ? -13.230 -0.103 23.925 1.00 80.75 187 GLY A N 1
ATOM 1422 C CA . GLY A 1 187 ? -12.725 0.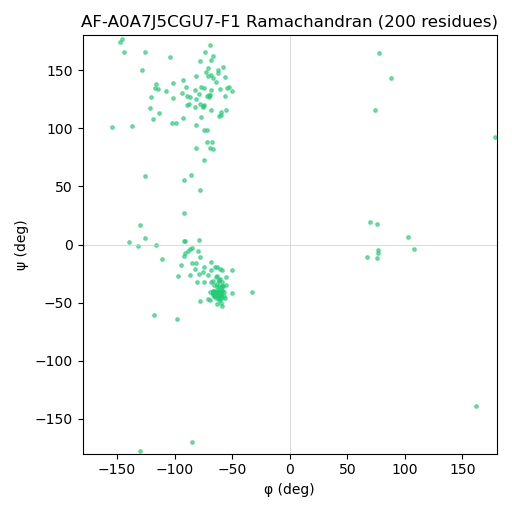082 22.562 1.00 80.75 187 GLY A CA 1
ATOM 1423 C C . GLY A 1 187 ? -13.537 1.049 21.709 1.00 80.75 187 GLY A C 1
ATOM 1424 O O . GLY A 1 187 ? -13.930 2.113 22.187 1.00 80.75 187 GLY A O 1
ATOM 1425 N N . TYR A 1 188 ? -13.753 0.703 20.439 1.00 84.44 188 TYR A N 1
ATOM 1426 C CA . TYR A 1 188 ? -14.365 1.590 19.447 1.00 84.44 188 TYR A CA 1
ATOM 1427 C C . TYR A 1 188 ? -15.534 0.927 18.719 1.00 84.44 188 TYR A C 1
ATOM 1429 O O . TYR A 1 188 ? -15.552 -0.290 18.537 1.00 84.44 188 TYR A O 1
ATOM 1437 N N . ARG A 1 189 ? -16.504 1.744 18.297 1.00 79.50 189 ARG A N 1
ATOM 1438 C CA . ARG A 1 189 ? -17.636 1.339 17.449 1.00 79.50 189 ARG A CA 1
ATOM 1439 C C . ARG A 1 189 ? -18.016 2.442 16.468 1.00 79.50 189 ARG A C 1
ATOM 1441 O O . ARG A 1 189 ? -17.650 3.598 16.682 1.00 79.50 189 ARG A O 1
ATOM 1448 N N . LEU A 1 190 ? -18.818 2.098 15.465 1.00 77.38 190 LEU A N 1
ATOM 1449 C CA . LEU A 1 190 ? -19.555 3.070 14.657 1.00 77.38 190 LEU A CA 1
ATOM 1450 C C . LEU A 1 190 ? -20.954 3.348 15.266 1.00 77.38 190 LEU A C 1
ATOM 1452 O O . LEU A 1 190 ? -21.615 2.402 15.700 1.00 77.38 190 LEU A O 1
ATOM 1456 N N . ALA A 1 191 ? -21.374 4.619 15.335 1.00 61.75 191 ALA A N 1
ATOM 1457 C CA . ALA A 1 191 ? -22.625 5.103 15.945 1.00 61.75 191 ALA A CA 1
ATOM 1458 C C . ALA A 1 191 ? -23.882 4.892 15.066 1.00 61.75 191 ALA A C 1
ATOM 1460 O O . ALA A 1 191 ? -23.764 4.795 13.847 1.00 61.75 191 ALA A O 1
ATOM 1461 N N . ASP A 1 192 ? -25.074 4.871 15.691 1.00 50.47 192 ASP A N 1
ATOM 1462 C CA . ASP A 1 192 ? -26.389 4.582 15.066 1.00 50.47 192 ASP A CA 1
ATOM 1463 C C . ASP A 1 192 ? -26.783 5.531 13.919 1.00 50.47 192 ASP A C 1
ATOM 1465 O O . ASP A 1 192 ? -27.403 5.104 12.949 1.00 50.47 192 ASP A O 1
ATOM 1469 N N . GLU A 1 193 ? -26.433 6.814 14.010 1.00 48.84 193 GLU A N 1
ATOM 1470 C CA . GLU A 1 193 ? -26.898 7.848 13.068 1.00 48.84 193 GLU A CA 1
ATOM 1471 C C . GLU A 1 193 ? -26.043 7.939 11.793 1.00 48.84 193 GLU A C 1
ATOM 1473 O O . GLU A 1 193 ? -26.344 8.693 10.866 1.00 48.84 193 GLU A O 1
ATOM 1478 N N . ALA A 1 194 ? -24.976 7.138 11.719 1.00 41.50 194 ALA A N 1
ATOM 1479 C CA . ALA A 1 194 ? -24.119 7.041 10.554 1.00 41.50 194 ALA A CA 1
ATOM 1480 C C . ALA A 1 194 ? -24.849 6.308 9.419 1.00 41.50 194 ALA A C 1
ATOM 1482 O O . ALA A 1 194 ? -24.706 5.095 9.262 1.00 41.50 194 ALA A O 1
ATOM 1483 N N . ARG A 1 195 ? -25.600 7.025 8.575 1.00 37.12 195 ARG A N 1
ATOM 1484 C CA . ARG A 1 195 ? -25.966 6.502 7.250 1.00 37.12 195 ARG A CA 1
ATOM 1485 C C . ARG A 1 195 ? -24.699 6.390 6.399 1.00 37.12 195 ARG A C 1
ATOM 1487 O O . ARG A 1 195 ? -24.392 7.271 5.604 1.00 37.12 195 ARG A O 1
ATOM 1494 N N . ILE A 1 196 ? -23.948 5.307 6.581 1.00 40.09 196 ILE A N 1
ATOM 1495 C CA . ILE A 1 196 ? -22.895 4.920 5.647 1.00 40.09 196 ILE A CA 1
ATOM 1496 C C . ILE A 1 196 ? -23.580 4.202 4.494 1.00 40.09 196 ILE A C 1
ATOM 1498 O O . ILE A 1 196 ? -23.974 3.043 4.607 1.00 40.09 196 ILE A O 1
ATOM 1502 N N . VAL A 1 197 ? -23.734 4.910 3.379 1.00 37.22 197 VAL A N 1
ATOM 1503 C CA . VAL A 1 197 ? -24.051 4.271 2.106 1.00 37.22 197 VAL A CA 1
ATOM 1504 C C . VAL A 1 197 ? -22.765 3.598 1.643 1.00 37.22 197 VAL A C 1
ATOM 1506 O O . VAL A 1 197 ? -21.849 4.248 1.142 1.00 37.22 197 VAL A O 1
ATOM 1509 N N . LEU A 1 198 ? -22.660 2.294 1.897 1.00 35.66 198 LEU A N 1
ATOM 1510 C CA . LEU A 1 198 ? -21.677 1.461 1.223 1.00 35.66 198 LEU A CA 1
ATOM 1511 C C . LEU A 1 198 ? -22.177 1.314 -0.208 1.00 35.66 198 LEU A C 1
ATOM 1513 O O . LEU A 1 198 ? -23.077 0.515 -0.461 1.00 35.66 198 LEU A O 1
ATOM 1517 N N . ASP A 1 199 ? -21.637 2.119 -1.117 1.00 31.48 199 ASP A N 1
ATOM 1518 C CA . ASP A 1 199 ? -21.880 1.931 -2.541 1.00 31.48 199 ASP A CA 1
ATOM 1519 C C . ASP A 1 199 ? -21.163 0.646 -2.974 1.00 31.48 199 ASP A C 1
ATOM 1521 O O . ASP A 1 199 ? -19.995 0.632 -3.363 1.00 31.48 199 ASP A O 1
ATOM 1525 N N . ARG A 1 200 ? -21.842 -0.478 -2.744 1.00 39.38 200 ARG A N 1
ATOM 1526 C CA . ARG A 1 200 ? -21.453 -1.809 -3.196 1.00 39.38 200 ARG A CA 1
ATOM 1527 C C . ARG A 1 200 ? -22.119 -2.055 -4.540 1.00 39.38 200 ARG A C 1
ATOM 1529 O O . ARG A 1 200 ? -22.869 -3.007 -4.642 1.00 39.38 200 ARG A O 1
ATOM 1536 N N . GLU A 1 201 ? -21.902 -1.168 -5.507 1.00 35.91 201 GLU A N 1
ATOM 1537 C CA . GLU A 1 201 ? -22.092 -1.412 -6.940 1.00 35.91 201 GLU A CA 1
ATOM 1538 C C . GLU A 1 201 ? -21.777 -0.145 -7.751 1.00 35.91 201 GLU A C 1
ATOM 1540 O O . GLU A 1 201 ? -22.650 0.665 -8.055 1.00 35.91 201 GLU A O 1
ATOM 1545 N N . ARG A 1 202 ? -20.519 -0.033 -8.195 1.00 37.72 202 ARG A N 1
ATOM 1546 C CA . ARG A 1 202 ? -20.228 0.136 -9.624 1.00 37.72 202 ARG A CA 1
ATOM 1547 C C . ARG A 1 202 ? -18.807 -0.303 -9.964 1.00 37.72 202 ARG A C 1
ATOM 1549 O O . ARG A 1 202 ? -17.871 0.090 -9.233 1.00 37.72 202 ARG A O 1
#

Secondary structure (DSSP, 8-state):
--PPP----PPPPPPTT---HHHHHHHHHTT--PBPHHHHHHHHHTTPEEEE-S-HHHHHHH---TT-EE--GGGHHHHH-TT-TT--TT-SSS---EEEE-SSSSHHHHHHHHHHHTT-TT-EEB---HHHHHHHSTT--EEHHHHHHHHH--SS--THHHHHHHHHHHHHH-TT---EEEETTTEEEE-TT---------

Radius of gyration: 19.89 Å; Cα contacts (8 Å, |Δi|>4): 281; chains: 1; bounding box: 46×70×52 Å